Protein AF-A0A1I7SNT5-F1 (afdb_monomer_lite)

Structure (mmCIF, N/CA/C/O backbone):
data_AF-A0A1I7SNT5-F1
#
_entry.id   AF-A0A1I7SNT5-F1
#
loop_
_atom_site.group_PDB
_atom_site.id
_atom_site.type_symbol
_atom_site.label_atom_id
_atom_site.label_alt_id
_atom_site.label_comp_id
_atom_site.label_asym_id
_atom_site.label_entity_id
_atom_site.label_seq_id
_atom_site.pdbx_PDB_ins_code
_atom_site.Cartn_x
_atom_site.Cartn_y
_atom_site.Cartn_z
_atom_site.occupancy
_atom_site.B_iso_or_equiv
_atom_site.auth_seq_id
_atom_site.auth_comp_id
_atom_site.auth_asym_id
_atom_site.auth_atom_id
_atom_site.pdbx_PDB_model_num
ATOM 1 N N . LEU A 1 1 ? -2.770 1.202 -15.445 1.00 87.50 1 LEU A N 1
ATOM 2 C CA . LEU A 1 1 ? -2.766 1.910 -14.141 1.00 87.50 1 LEU A CA 1
ATOM 3 C C . LEU A 1 1 ? -3.578 3.209 -14.162 1.00 87.50 1 LEU A C 1
ATOM 5 O O . LEU A 1 1 ? -4.545 3.270 -13.427 1.00 87.50 1 LEU A O 1
ATOM 9 N N . LYS A 1 2 ? -3.273 4.213 -15.007 1.00 88.62 2 LYS A N 1
ATOM 10 C CA . LYS A 1 2 ? -3.971 5.528 -14.990 1.00 88.62 2 LYS A CA 1
ATOM 11 C C . LYS A 1 2 ? -5.502 5.491 -15.155 1.00 88.62 2 LYS A C 1
ATOM 13 O O . LYS A 1 2 ? -6.175 6.379 -14.657 1.00 88.62 2 LYS A O 1
ATOM 18 N N . LEU A 1 3 ? -6.029 4.496 -15.871 1.00 91.88 3 LEU A N 1
ATOM 19 C CA . LEU A 1 3 ? -7.468 4.337 -16.134 1.00 91.88 3 LEU A CA 1
ATOM 20 C C . LEU A 1 3 ? -8.206 3.537 -15.047 1.00 91.88 3 LEU A C 1
ATOM 22 O O . LEU A 1 3 ? -9.389 3.258 -15.192 1.00 91.88 3 LEU A O 1
ATOM 26 N N . ILE A 1 4 ? -7.500 3.088 -14.008 1.00 92.94 4 ILE A N 1
ATOM 27 C CA . ILE A 1 4 ? -8.078 2.246 -12.962 1.00 92.94 4 ILE A CA 1
ATOM 28 C C . ILE A 1 4 ? -8.658 3.151 -11.885 1.00 92.94 4 ILE A C 1
ATOM 30 O O . ILE A 1 4 ? -7.931 3.931 -11.271 1.00 92.94 4 ILE A O 1
ATOM 34 N N . GLU A 1 5 ? -9.957 3.011 -11.645 1.00 93.38 5 GLU A N 1
ATOM 35 C CA . GLU A 1 5 ? -10.679 3.773 -10.634 1.00 93.38 5 GLU A CA 1
ATOM 36 C C . GLU A 1 5 ? -11.431 2.817 -9.707 1.00 93.38 5 GLU A C 1
ATOM 38 O O . GLU A 1 5 ? -12.165 1.933 -10.148 1.00 93.38 5 GLU A O 1
ATOM 43 N N . ASN A 1 6 ? -11.199 2.970 -8.406 1.00 97.25 6 ASN A N 1
ATOM 44 C CA . ASN A 1 6 ? -11.865 2.213 -7.357 1.00 97.25 6 ASN A CA 1
ATOM 45 C C . ASN A 1 6 ? -11.777 2.993 -6.041 1.00 97.25 6 ASN A C 1
ATOM 47 O O . ASN A 1 6 ? -10.762 3.626 -5.756 1.00 97.25 6 ASN A O 1
ATOM 51 N N . GLU A 1 7 ? -12.823 2.922 -5.221 1.00 97.38 7 GLU A N 1
ATOM 52 C CA . GLU A 1 7 ? -12.891 3.654 -3.954 1.00 97.38 7 GLU A CA 1
ATOM 53 C C . GLU A 1 7 ? -11.830 3.226 -2.935 1.00 97.38 7 GLU A C 1
ATOM 55 O O . GLU A 1 7 ? -11.474 4.024 -2.078 1.00 97.38 7 GLU A O 1
ATOM 60 N N . ASN A 1 8 ? -11.294 2.010 -3.011 1.00 98.44 8 ASN A N 1
ATOM 61 C CA . ASN A 1 8 ? -10.282 1.499 -2.086 1.00 98.44 8 ASN A CA 1
ATOM 62 C C . ASN A 1 8 ? -8.886 1.399 -2.715 1.00 98.44 8 ASN A C 1
ATOM 64 O O . ASN A 1 8 ? -7.977 0.835 -2.106 1.00 98.44 8 ASN A O 1
ATOM 68 N N . LEU A 1 9 ? -8.683 1.979 -3.902 1.00 98.19 9 LEU A N 1
ATOM 69 C CA . LEU A 1 9 ? -7.366 2.128 -4.516 1.00 98.19 9 LEU A CA 1
ATOM 70 C C . LEU A 1 9 ? -6.931 3.587 -4.542 1.00 98.19 9 LEU A C 1
ATOM 72 O O . LEU A 1 9 ? -7.732 4.500 -4.741 1.00 98.19 9 LEU A O 1
ATOM 76 N N . ASN A 1 10 ? -5.633 3.805 -4.363 1.00 96.75 10 ASN A N 1
ATOM 77 C CA . ASN A 1 10 ? -5.046 5.117 -4.533 1.00 96.75 10 ASN A CA 1
ATOM 78 C C . ASN A 1 10 ? -4.896 5.435 -6.026 1.00 96.75 10 ASN A C 1
ATOM 80 O O . ASN A 1 10 ? -4.467 4.588 -6.815 1.00 96.75 10 ASN A O 1
ATOM 84 N N . LYS A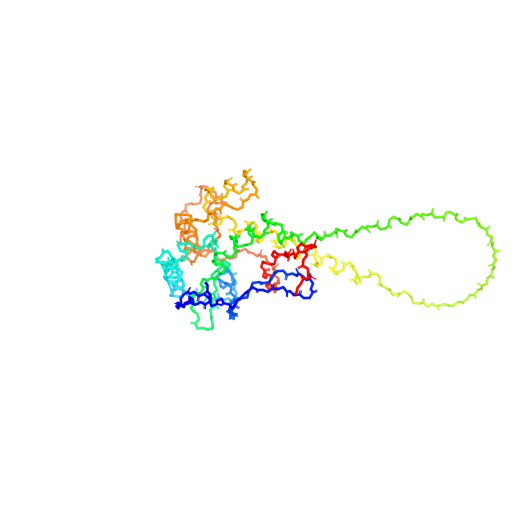 1 11 ? -5.230 6.665 -6.426 1.00 94.56 11 LYS A N 1
ATOM 85 C CA . LYS A 1 11 ? -5.170 7.070 -7.833 1.00 94.56 11 LYS A CA 1
ATOM 86 C C . LYS A 1 11 ? -3.717 7.273 -8.257 1.00 94.56 11 LYS A C 1
ATOM 88 O O . LYS A 1 11 ? -2.980 8.059 -7.662 1.00 94.56 11 LYS A O 1
ATOM 93 N N . PHE A 1 12 ? -3.328 6.567 -9.312 1.00 94.00 12 PHE A N 1
ATOM 94 C CA . PHE A 1 12 ? -2.004 6.652 -9.917 1.00 94.00 12 PHE A CA 1
ATOM 95 C C . PHE A 1 12 ? -1.945 7.784 -10.949 1.00 94.00 12 PHE A C 1
ATOM 97 O O . PHE A 1 12 ? -2.730 7.798 -11.901 1.00 94.00 12 PHE A O 1
ATOM 104 N N . TYR A 1 13 ? -0.984 8.699 -10.804 1.00 91.62 13 TYR A N 1
ATOM 105 C CA . TYR A 1 13 ? -0.782 9.802 -11.749 1.00 91.62 13 TYR A CA 1
ATOM 106 C C . TYR A 1 13 ? 0.218 9.465 -12.850 1.00 91.62 13 TYR A C 1
ATOM 108 O O . TYR A 1 13 ? -0.007 9.806 -14.016 1.00 91.62 13 TYR A O 1
ATOM 116 N N . GLY A 1 14 ? 1.324 8.801 -12.514 1.00 89.50 14 GLY A N 1
ATOM 117 C CA . GLY A 1 14 ? 2.375 8.526 -13.484 1.00 89.50 14 GLY A CA 1
ATOM 118 C C . GLY A 1 14 ? 3.724 8.192 -12.870 1.00 89.50 14 GLY A C 1
ATOM 119 O O . GLY A 1 14 ? 3.880 8.101 -11.658 1.00 89.50 14 GLY A O 1
ATOM 120 N N . ILE A 1 15 ? 4.694 8.020 -13.756 1.00 88.56 15 ILE A N 1
ATOM 121 C CA . ILE A 1 15 ? 6.108 7.844 -13.442 1.00 88.56 15 ILE A CA 1
ATOM 122 C C . ILE A 1 15 ? 6.862 8.948 -14.181 1.00 88.56 15 ILE A C 1
ATOM 124 O O . ILE A 1 15 ? 6.519 9.254 -15.326 1.00 88.56 15 ILE A O 1
ATOM 128 N N . CYS A 1 16 ? 7.861 9.545 -13.545 1.00 87.25 16 CYS A N 1
ATOM 129 C CA . CYS A 1 16 ? 8.727 10.548 -14.154 1.00 87.25 16 CYS A CA 1
ATOM 130 C C . CYS A 1 16 ? 10.164 10.436 -13.631 1.00 87.25 16 CYS A C 1
ATOM 132 O O . CYS A 1 16 ? 10.442 9.682 -12.700 1.00 87.25 16 CYS A O 1
ATOM 134 N N . PHE A 1 17 ? 11.065 11.202 -14.244 1.00 85.44 17 PHE A N 1
ATOM 135 C CA . PHE A 1 17 ? 12.408 11.439 -13.730 1.00 85.44 17 PHE A CA 1
ATOM 136 C C . PHE A 1 17 ? 12.537 12.900 -13.308 1.00 85.44 17 PHE A C 1
ATOM 138 O O . PHE A 1 17 ? 12.018 13.785 -13.994 1.00 85.44 17 PHE A O 1
ATOM 145 N N . ASN A 1 18 ? 13.196 13.166 -12.181 1.00 82.94 18 ASN A N 1
ATOM 146 C CA . ASN A 1 18 ? 13.496 14.539 -11.772 1.00 82.94 18 ASN A CA 1
ATOM 147 C C . ASN A 1 18 ? 14.811 15.047 -12.401 1.00 82.94 18 ASN A C 1
ATOM 149 O O . ASN A 1 18 ? 15.490 14.328 -13.131 1.00 82.94 18 ASN A O 1
ATOM 153 N N . GLN A 1 19 ? 15.196 16.291 -12.094 1.00 81.19 19 GLN A N 1
ATOM 154 C CA . GLN A 1 19 ? 16.428 16.914 -12.610 1.00 81.19 19 GLN A CA 1
ATOM 155 C C . GLN A 1 19 ? 17.717 16.180 -12.200 1.00 81.19 19 GLN A C 1
ATOM 157 O O . GLN A 1 19 ? 18.756 16.361 -12.826 1.00 81.19 19 GLN A O 1
ATOM 162 N N . GLN A 1 20 ? 17.660 15.354 -11.155 1.00 82.19 20 GLN A N 1
ATOM 163 C CA . GLN A 1 20 ? 18.768 14.532 -10.664 1.00 82.19 20 GLN A CA 1
ATOM 164 C C . GLN A 1 20 ? 18.723 13.104 -11.238 1.00 82.19 20 GLN A C 1
ATOM 166 O O . GLN A 1 20 ? 19.414 12.213 -10.737 1.00 82.19 20 GLN A O 1
ATOM 171 N N . ASN A 1 21 ? 17.911 12.884 -12.281 1.00 80.25 21 ASN A N 1
ATOM 172 C CA . ASN A 1 21 ? 17.620 11.586 -12.883 1.00 80.25 21 ASN A CA 1
ATOM 173 C C . ASN A 1 21 ? 17.060 10.558 -11.892 1.00 80.25 21 ASN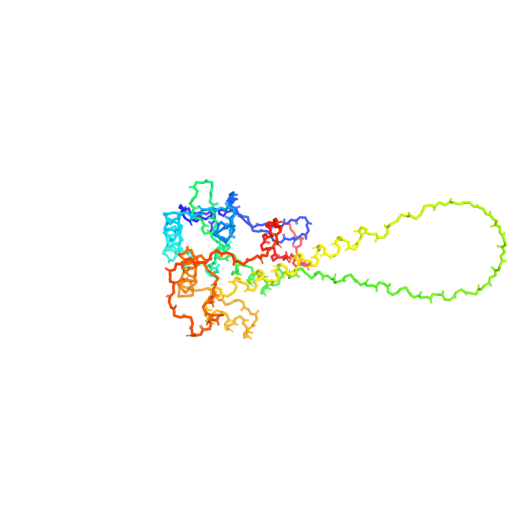 A C 1
ATOM 175 O O . ASN A 1 21 ? 17.188 9.358 -12.120 1.00 80.25 21 ASN A O 1
ATOM 179 N N . GLU A 1 22 ? 16.430 10.986 -10.799 1.00 82.06 22 GLU A N 1
ATOM 180 C CA . GLU A 1 22 ? 15.783 10.065 -9.869 1.00 82.06 22 GLU A CA 1
ATOM 181 C C . GLU A 1 22 ? 14.450 9.588 -10.439 1.00 82.06 22 GLU A C 1
ATOM 183 O O . GLU A 1 22 ? 13.660 10.387 -10.940 1.00 82.06 22 GLU A O 1
ATOM 188 N N . PHE A 1 23 ? 14.195 8.287 -10.345 1.00 83.12 23 PHE A N 1
ATOM 189 C CA . PHE A 1 23 ? 12.943 7.660 -10.747 1.00 83.12 23 PHE A CA 1
ATOM 190 C C . PHE A 1 23 ? 11.858 7.918 -9.703 1.00 83.12 23 PHE A C 1
ATOM 192 O O . PHE A 1 23 ? 11.978 7.503 -8.550 1.00 83.12 23 PHE A O 1
ATOM 199 N N . VAL A 1 24 ? 10.781 8.583 -10.112 1.00 85.69 24 VAL A N 1
ATOM 200 C CA . VAL A 1 24 ? 9.698 9.012 -9.226 1.00 85.69 24 VAL A CA 1
ATOM 201 C C . VAL A 1 24 ? 8.383 8.386 -9.671 1.00 85.69 24 VAL A C 1
ATOM 203 O O . VAL A 1 24 ? 7.994 8.472 -10.835 1.00 85.69 24 VAL A O 1
ATOM 206 N N . VAL A 1 25 ? 7.669 7.786 -8.719 1.00 8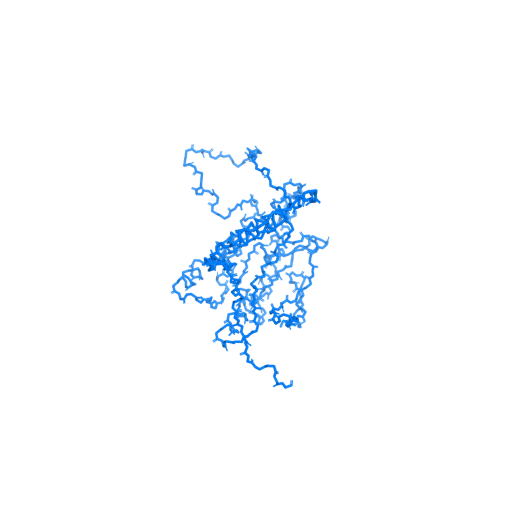6.88 25 VAL A N 1
ATOM 207 C CA . VAL A 1 25 ? 6.332 7.213 -8.915 1.00 86.88 25 VAL A CA 1
ATOM 208 C C . VAL A 1 25 ? 5.313 8.094 -8.196 1.00 86.88 25 VAL A C 1
ATOM 210 O O . VAL A 1 25 ? 5.426 8.328 -6.995 1.00 86.88 25 VAL A O 1
ATOM 213 N N . LEU A 1 26 ? 4.321 8.595 -8.930 1.00 89.44 26 LEU A N 1
ATOM 214 C CA . LEU A 1 26 ? 3.372 9.597 -8.454 1.00 89.44 26 LEU A CA 1
ATOM 215 C C . LEU A 1 26 ? 1.991 8.988 -8.199 1.00 89.44 26 LEU A C 1
ATOM 217 O O . LEU A 1 26 ? 1.347 8.441 -9.101 1.00 89.44 26 LEU A O 1
ATOM 221 N N . TRP A 1 27 ? 1.508 9.187 -6.977 1.00 94.31 27 TRP A N 1
ATOM 222 C CA . TRP A 1 27 ? 0.189 8.787 -6.495 1.00 94.31 27 TRP A CA 1
ATOM 223 C C . TRP A 1 27 ? -0.515 9.978 -5.836 1.00 94.31 27 TRP A C 1
ATOM 225 O O . TRP A 1 27 ? 0.135 10.967 -5.492 1.00 94.31 27 TRP A O 1
ATOM 235 N N . VAL A 1 28 ? -1.835 9.906 -5.645 1.00 92.56 28 VAL A N 1
ATOM 236 C CA . VAL A 1 28 ? -2.552 10.906 -4.836 1.00 92.56 28 VAL A CA 1
ATOM 237 C C . VAL A 1 28 ? -2.054 10.869 -3.387 1.00 92.56 28 VAL A C 1
ATOM 239 O O . VAL A 1 28 ? -1.850 9.802 -2.804 1.00 92.56 28 VAL A O 1
ATOM 242 N N . LEU A 1 29 ? -1.868 12.058 -2.807 1.00 91.38 29 LEU A N 1
ATOM 243 C CA . LEU A 1 29 ? -1.508 12.227 -1.404 1.00 91.38 29 LEU A CA 1
ATOM 244 C C . LEU A 1 29 ? -2.702 11.910 -0.496 1.00 91.38 29 LEU A C 1
ATOM 246 O O . LEU A 1 29 ? -3.759 12.533 -0.592 1.00 91.38 29 LEU A O 1
ATOM 250 N N . CYS A 1 30 ? -2.488 11.003 0.449 1.00 91.88 30 CYS A N 1
ATOM 251 C CA . CYS A 1 30 ? -3.414 10.714 1.536 1.00 91.88 30 CYS A CA 1
ATOM 252 C C . CYS A 1 30 ? -2.930 11.408 2.817 1.00 91.88 30 CYS A C 1
ATOM 254 O O . CYS A 1 30 ? -1.881 11.070 3.360 1.00 91.88 30 CYS A O 1
ATOM 256 N N . GLN A 1 31 ? -3.692 12.398 3.288 1.00 90.19 31 GLN A N 1
ATOM 257 C CA . GLN A 1 31 ? -3.258 13.355 4.319 1.00 90.19 31 GLN A CA 1
ATOM 258 C C . GLN A 1 31 ? -2.949 12.735 5.688 1.00 90.19 31 GLN A C 1
ATOM 260 O O . GLN A 1 31 ? -2.237 13.348 6.476 1.00 90.19 31 GLN A O 1
ATOM 265 N N . ARG A 1 32 ? -3.491 11.550 5.995 1.00 93.75 32 ARG A N 1
ATOM 266 C CA . ARG A 1 32 ? -3.289 10.890 7.295 1.00 93.75 32 ARG A CA 1
ATOM 267 C C . ARG A 1 32 ? -2.116 9.909 7.295 1.00 93.75 32 ARG A C 1
ATOM 269 O O . ARG A 1 32 ? -1.868 9.284 8.319 1.00 93.75 32 ARG A O 1
ATOM 276 N N . GLY A 1 33 ? -1.408 9.775 6.172 1.00 94.12 33 GLY A N 1
ATOM 277 C CA . GLY A 1 33 ? -0.304 8.831 6.033 1.00 94.12 33 GLY A CA 1
ATOM 278 C C . GLY A 1 33 ? -0.778 7.392 5.837 1.00 94.12 33 GLY A C 1
ATOM 279 O O . GLY A 1 33 ? -1.860 7.140 5.299 1.00 94.12 33 GLY A O 1
ATOM 280 N N . SER A 1 34 ? 0.067 6.443 6.227 1.00 96.56 34 SER A N 1
ATOM 281 C CA . SER A 1 34 ? -0.204 5.011 6.113 1.00 96.56 34 SER A CA 1
ATOM 282 C C . SER A 1 34 ? -0.993 4.463 7.305 1.00 96.56 34 SER A C 1
ATOM 284 O O . SER A 1 34 ? -1.083 5.084 8.363 1.00 96.56 34 SER A O 1
ATOM 286 N N . LEU A 1 35 ? -1.541 3.253 7.172 1.00 95.75 35 LEU A N 1
ATOM 287 C CA . LEU A 1 35 ? -2.148 2.549 8.297 1.00 95.75 35 LEU A CA 1
ATOM 288 C C . LEU A 1 35 ? -1.130 2.260 9.405 1.00 95.75 35 LEU A C 1
ATOM 290 O O . LEU A 1 35 ? -1.536 2.198 10.559 1.00 95.75 35 LEU A O 1
ATOM 294 N N . GLU A 1 36 ? 0.163 2.105 9.096 1.00 93.25 36 GLU A N 1
ATOM 295 C CA . GLU A 1 36 ? 1.190 1.997 10.142 1.00 93.25 36 GLU A CA 1
ATOM 296 C C . GLU A 1 36 ? 1.242 3.281 10.979 1.00 93.25 36 GLU A C 1
ATOM 298 O O . GLU A 1 36 ? 1.133 3.210 12.203 1.00 93.25 36 GLU A O 1
ATOM 303 N N . ASP A 1 37 ? 1.309 4.438 10.314 1.00 92.19 37 ASP A N 1
ATOM 304 C CA . ASP A 1 37 ? 1.354 5.748 10.973 1.00 92.19 37 ASP A CA 1
ATOM 305 C C . ASP A 1 37 ? 0.097 5.991 11.818 1.00 92.19 37 ASP A C 1
ATOM 307 O O . ASP A 1 37 ? 0.172 6.520 12.921 1.00 92.19 37 ASP A O 1
ATOM 311 N N . VAL A 1 38 ? -1.073 5.575 11.329 1.00 94.00 38 VAL A N 1
ATOM 312 C CA . VAL A 1 38 ? -2.352 5.775 12.023 1.00 94.00 38 VAL A CA 1
ATOM 313 C C . VAL A 1 38 ? -2.546 4.805 13.193 1.00 94.00 38 VAL A C 1
ATOM 315 O O . VAL A 1 38 ? -3.064 5.199 14.238 1.00 94.00 38 VAL A O 1
ATOM 318 N N . LEU A 1 39 ? -2.185 3.527 13.038 1.00 92.31 39 LEU A N 1
ATOM 319 C CA . LEU A 1 39 ? -2.461 2.495 14.046 1.00 92.31 39 LEU A CA 1
ATOM 320 C C . LEU A 1 39 ? -1.497 2.533 15.229 1.00 92.31 39 LEU A C 1
ATOM 322 O O . LEU A 1 39 ? -1.919 2.214 16.343 1.00 92.31 39 LEU A O 1
ATOM 326 N N . PHE A 1 40 ? -0.236 2.892 14.978 1.00 90.00 40 PHE A N 1
ATOM 327 C CA . PHE A 1 40 ? 0.838 2.891 15.975 1.00 90.00 40 PHE A CA 1
ATOM 328 C C . PHE A 1 40 ? 1.189 4.293 16.489 1.00 90.00 40 PHE A C 1
ATOM 330 O O . PHE A 1 40 ? 2.185 4.461 17.188 1.00 90.00 40 PHE A O 1
ATOM 337 N N . ASN A 1 41 ? 0.361 5.296 16.193 1.00 89.38 41 ASN A N 1
ATOM 338 C CA . ASN A 1 41 ? 0.462 6.608 16.821 1.00 89.38 41 ASN A CA 1
ATOM 339 C C . ASN A 1 41 ? -0.193 6.587 18.215 1.00 89.38 41 ASN A C 1
ATOM 341 O O . ASN A 1 41 ? -1.406 6.410 18.343 1.00 89.38 41 ASN A O 1
ATOM 345 N N . GLU A 1 42 ? 0.618 6.792 19.257 1.00 88.00 42 GLU A N 1
ATOM 346 C CA . GLU A 1 42 ? 0.191 6.776 20.664 1.00 88.00 42 GLU A CA 1
ATOM 347 C C . GLU A 1 42 ? -0.776 7.916 21.029 1.00 88.00 42 GLU A C 1
ATOM 349 O O . GLU A 1 42 ? -1.608 7.767 21.928 1.00 88.00 42 GLU A O 1
ATOM 354 N N . GLU A 1 43 ? -0.711 9.039 20.313 1.00 91.75 43 GLU A N 1
ATOM 355 C CA . GLU A 1 43 ? -1.586 10.197 20.513 1.00 91.75 43 GLU A CA 1
ATOM 356 C C . GLU A 1 43 ? -2.968 9.983 19.867 1.00 91.75 43 GLU A C 1
ATOM 358 O O . GLU A 1 43 ? -3.973 10.545 20.314 1.00 91.75 43 GLU A O 1
ATOM 363 N N . LEU A 1 44 ? -3.054 9.124 18.842 1.00 89.06 44 LEU A N 1
ATOM 364 C CA . LEU A 1 44 ? -4.285 8.838 18.105 1.00 89.06 44 LEU A CA 1
ATOM 365 C C . LEU A 1 44 ? -5.023 7.610 18.658 1.00 89.06 44 LEU A C 1
ATOM 367 O O . LEU A 1 44 ? -4.704 6.448 18.400 1.00 89.06 44 LEU A O 1
ATOM 371 N N . LYS A 1 45 ? -6.136 7.857 19.353 1.00 89.00 45 LYS A N 1
ATOM 372 C CA . LYS A 1 45 ? -7.013 6.790 19.862 1.00 89.00 45 LYS A CA 1
ATOM 373 C C . LYS A 1 45 ? -7.953 6.249 18.778 1.00 89.00 45 LYS A C 1
ATOM 375 O O . LYS A 1 45 ? -9.109 6.651 18.681 1.00 89.00 45 LYS A O 1
ATOM 380 N N . ILE A 1 46 ? -7.478 5.282 17.991 1.00 92.06 46 ILE A N 1
ATOM 381 C CA . ILE A 1 46 ? -8.311 4.572 17.001 1.00 92.06 46 ILE A CA 1
ATOM 382 C C . ILE A 1 46 ? -9.289 3.608 17.688 1.00 92.06 46 ILE A C 1
ATOM 384 O O . ILE A 1 46 ? -8.854 2.685 18.384 1.00 92.06 46 ILE A O 1
ATOM 388 N N . SER A 1 47 ? -10.593 3.807 17.453 1.00 93.94 47 SER A N 1
ATOM 389 C CA . SER A 1 47 ? -11.679 2.965 17.975 1.00 93.94 47 SER A CA 1
ATOM 390 C C . SER A 1 47 ? -11.818 1.641 17.214 1.00 93.94 47 SER A C 1
ATOM 392 O O . SER A 1 47 ? -11.370 1.507 16.073 1.00 93.94 47 SER A O 1
ATOM 394 N N . ARG A 1 48 ? -12.505 0.660 17.817 1.00 93.88 48 ARG A N 1
ATOM 395 C CA . ARG A 1 48 ? -12.745 -0.644 17.178 1.00 93.88 48 ARG A CA 1
ATOM 396 C C . ARG A 1 48 ? -13.519 -0.528 15.862 1.00 93.88 48 ARG A C 1
ATOM 398 O O . ARG A 1 48 ? -13.242 -1.276 14.930 1.00 93.88 48 ARG A O 1
ATOM 405 N N . ASN A 1 49 ? -14.442 0.428 15.764 1.00 95.75 49 ASN A N 1
ATOM 406 C CA . ASN A 1 49 ? -15.222 0.649 14.547 1.00 95.75 49 ASN A CA 1
ATOM 407 C C . ASN A 1 49 ? -14.333 1.100 13.382 1.00 95.75 49 ASN A C 1
ATOM 409 O O . ASN A 1 49 ? -14.478 0.568 12.285 1.00 95.75 49 ASN A O 1
ATOM 413 N N . PHE A 1 50 ? -13.369 1.993 13.641 1.00 95.81 50 PHE A N 1
ATOM 414 C CA . PHE A 1 50 ? -12.378 2.394 12.638 1.00 95.81 50 PHE A CA 1
ATOM 415 C C . PHE A 1 50 ? -11.471 1.229 12.230 1.00 95.81 50 PHE A C 1
ATOM 417 O O . PHE A 1 50 ? -11.210 1.040 11.051 1.00 95.81 50 PHE A O 1
ATOM 424 N N . GLN A 1 51 ? -11.038 0.382 13.170 1.00 96.00 51 GLN A N 1
ATOM 425 C CA . GLN A 1 51 ? -10.255 -0.810 12.806 1.00 96.00 51 GLN A CA 1
ATOM 426 C C . GLN A 1 51 ? -11.026 -1.731 11.855 1.00 96.00 51 GLN A C 1
ATOM 428 O O . GLN A 1 51 ? -10.474 -2.223 10.874 1.00 96.00 51 GLN A O 1
ATOM 433 N N . VAL A 1 52 ? -12.312 -1.959 12.136 1.00 97.31 52 VAL A N 1
ATOM 434 C CA . VAL A 1 52 ? -13.168 -2.795 11.288 1.00 97.31 52 VAL A CA 1
ATOM 435 C C . VAL A 1 52 ? -13.406 -2.139 9.926 1.00 97.31 52 VAL A C 1
ATOM 437 O O . VAL A 1 52 ? -13.414 -2.852 8.924 1.00 97.31 52 VAL A O 1
ATOM 440 N N . SER A 1 53 ? -13.582 -0.815 9.852 1.00 98.25 53 SER A N 1
ATOM 441 C CA . SER A 1 53 ? -13.710 -0.124 8.562 1.00 98.25 53 SER A CA 1
ATOM 442 C C . SER A 1 53 ? -12.417 -0.205 7.751 1.00 98.25 53 SER A C 1
ATOM 444 O O . SER A 1 53 ? -12.472 -0.590 6.588 1.00 98.25 53 SER A O 1
ATOM 446 N N . PHE A 1 54 ? -11.254 0.019 8.372 1.00 98.56 54 PHE A N 1
ATOM 447 C CA . PHE A 1 54 ? -9.957 -0.114 7.703 1.00 98.56 54 PHE A CA 1
ATOM 448 C C . PHE A 1 54 ? -9.731 -1.527 7.163 1.00 98.56 54 PHE A C 1
ATOM 450 O O . PHE A 1 54 ? -9.358 -1.692 6.006 1.00 98.56 54 PHE A O 1
ATOM 457 N N . ALA A 1 55 ? -10.013 -2.556 7.968 1.00 98.56 55 ALA A N 1
ATOM 458 C CA . ALA A 1 55 ? -9.914 -3.947 7.536 1.00 98.56 55 ALA A CA 1
ATOM 459 C C . ALA A 1 55 ? -10.809 -4.236 6.318 1.00 98.56 55 ALA A C 1
ATOM 461 O O . ALA A 1 55 ? -10.368 -4.867 5.358 1.00 98.56 55 ALA A O 1
ATOM 462 N N . LYS A 1 56 ? -12.055 -3.742 6.331 1.00 98.69 56 LYS A N 1
ATOM 463 C CA . LYS A 1 56 ? -12.988 -3.890 5.203 1.00 98.69 56 LYS A CA 1
ATOM 464 C C . LYS A 1 56 ? -12.465 -3.212 3.940 1.00 98.69 56 LYS A C 1
ATOM 466 O O . LYS A 1 56 ? -12.546 -3.809 2.871 1.00 98.69 56 LYS A O 1
ATOM 471 N N . ASP A 1 57 ? -11.935 -2.003 4.060 1.00 98.81 57 ASP A N 1
ATOM 472 C CA . ASP A 1 57 ? -11.405 -1.252 2.924 1.00 98.81 57 ASP A CA 1
ATOM 473 C C . ASP A 1 57 ? -10.189 -1.942 2.294 1.00 98.81 57 ASP A C 1
ATOM 475 O O . ASP A 1 57 ? -10.126 -2.067 1.071 1.00 98.81 57 ASP A O 1
ATOM 479 N N . VAL A 1 58 ? -9.268 -2.475 3.109 1.00 98.81 58 VAL A N 1
ATOM 480 C CA . VAL A 1 58 ? -8.121 -3.259 2.615 1.00 98.81 58 VAL A CA 1
ATOM 481 C C . VAL A 1 58 ? -8.597 -4.493 1.842 1.00 98.81 58 VAL A C 1
ATOM 483 O O . VAL A 1 58 ? -8.133 -4.737 0.728 1.00 98.81 58 VAL A O 1
ATOM 486 N N . VAL A 1 59 ? -9.558 -5.248 2.391 1.00 98.81 59 VAL A N 1
ATOM 487 C CA . VAL A 1 59 ? -10.117 -6.442 1.730 1.00 98.81 59 VAL A CA 1
ATOM 488 C C . VAL A 1 59 ? -10.788 -6.080 0.405 1.00 98.81 59 VAL A C 1
ATOM 490 O O . VAL A 1 59 ? -10.545 -6.743 -0.601 1.00 98.81 59 VAL A O 1
ATOM 493 N N . LYS A 1 60 ? -11.603 -5.019 0.376 1.00 98.81 60 LYS A N 1
ATOM 494 C CA . LYS A 1 60 ? -12.274 -4.552 -0.847 1.00 98.81 60 LYS A CA 1
ATOM 495 C C . LYS A 1 60 ? -11.277 -4.119 -1.921 1.00 98.81 60 LYS A C 1
ATOM 497 O O . LYS A 1 60 ? -11.434 -4.505 -3.079 1.00 98.81 60 LYS A O 1
ATOM 502 N N . GLY A 1 61 ? -10.252 -3.353 -1.541 1.00 98.75 61 GLY A N 1
ATOM 503 C CA . GLY A 1 61 ? -9.205 -2.908 -2.459 1.00 98.75 61 GLY A CA 1
ATOM 504 C C . GLY A 1 61 ? -8.444 -4.085 -3.064 1.00 98.75 61 GLY A C 1
ATOM 505 O O . GLY A 1 61 ? -8.254 -4.140 -4.280 1.00 98.75 61 GLY A O 1
ATOM 506 N N . LEU A 1 62 ? -8.070 -5.070 -2.241 1.00 98.75 62 LEU A N 1
ATOM 507 C CA . LEU A 1 62 ? -7.342 -6.240 -2.725 1.00 98.75 62 LEU A CA 1
ATOM 508 C C . LEU A 1 62 ? -8.215 -7.134 -3.611 1.00 98.75 62 LEU A C 1
ATOM 510 O O . LEU A 1 62 ? -7.773 -7.567 -4.674 1.00 98.75 62 LEU A O 1
ATOM 514 N N . TYR A 1 63 ? -9.471 -7.353 -3.219 1.00 98.69 63 TYR A N 1
ATOM 515 C CA . TYR A 1 63 ? -10.436 -8.098 -4.025 1.00 98.69 63 TYR A CA 1
ATOM 516 C C . TYR A 1 63 ? -10.612 -7.477 -5.417 1.00 98.69 63 TYR A C 1
ATOM 518 O O . TYR A 1 63 ? -10.606 -8.183 -6.430 1.00 98.69 63 TYR A O 1
ATOM 526 N N . PHE A 1 64 ? -10.712 -6.147 -5.491 1.00 98.69 64 PHE A N 1
ATOM 527 C CA . PHE A 1 64 ? -10.763 -5.447 -6.769 1.00 98.69 64 PHE A CA 1
ATOM 528 C C . PHE A 1 64 ? -9.486 -5.678 -7.595 1.00 98.69 64 PHE A C 1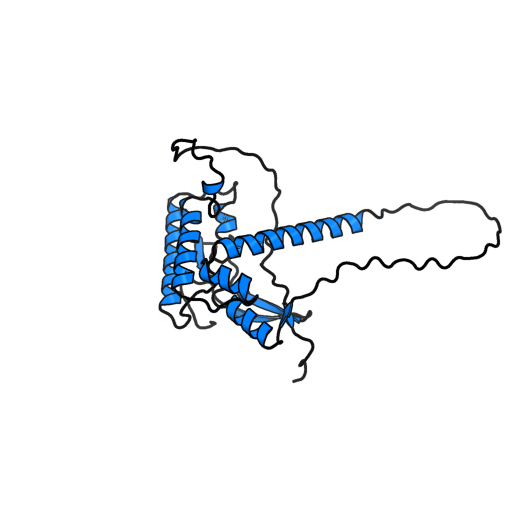
ATOM 530 O O . PHE A 1 64 ? -9.575 -6.005 -8.777 1.00 98.69 64 PHE A O 1
ATOM 537 N N . ILE A 1 65 ? -8.295 -5.581 -6.992 1.00 98.25 65 ILE A N 1
ATOM 538 C CA . ILE A 1 65 ? -7.028 -5.863 -7.688 1.00 98.25 65 ILE A CA 1
ATOM 539 C C . ILE A 1 65 ? -7.031 -7.279 -8.281 1.00 98.25 65 ILE A C 1
ATOM 541 O O . ILE A 1 65 ? -6.752 -7.433 -9.474 1.00 98.25 65 ILE A O 1
ATOM 545 N N . HIS A 1 66 ? -7.396 -8.288 -7.485 1.00 98.31 66 HIS A N 1
ATOM 546 C CA . HIS A 1 66 ? -7.394 -9.704 -7.881 1.00 98.31 66 HIS A CA 1
ATOM 547 C C . HIS A 1 66 ? -8.364 -10.021 -9.018 1.00 98.31 66 HIS A C 1
ATOM 549 O O . HIS A 1 66 ? -8.063 -10.847 -9.880 1.00 98.31 66 HIS A O 1
ATOM 555 N N . THR A 1 67 ? -9.510 -9.345 -9.045 1.00 97.88 67 THR A N 1
ATOM 556 C CA . THR A 1 67 ? -10.536 -9.524 -10.084 1.00 97.88 67 THR A CA 1
ATOM 557 C C . THR A 1 67 ? -10.301 -8.660 -11.325 1.00 97.88 67 THR A C 1
ATOM 559 O O . THR A 1 67 ? -10.855 -8.939 -12.388 1.00 97.88 67 THR A O 1
ATOM 562 N N . SER A 1 68 ? -9.447 -7.640 -11.230 1.00 96.38 68 SER A N 1
ATOM 563 C CA . SER A 1 68 ? -9.104 -6.753 -12.343 1.00 96.38 68 SER A CA 1
ATOM 564 C C . SER A 1 68 ? -8.015 -7.326 -13.269 1.00 96.38 68 SER A C 1
ATOM 566 O O . SER A 1 68 ? -7.522 -8.447 -13.118 1.00 96.38 68 SER A O 1
ATOM 568 N N . LEU A 1 69 ? -7.596 -6.519 -14.250 1.00 94.25 69 LEU A N 1
ATOM 569 C CA . LEU A 1 69 ? -6.437 -6.807 -15.100 1.00 94.25 69 LEU A CA 1
ATOM 570 C C . LEU A 1 69 ? -5.092 -6.690 -14.362 1.00 94.25 69 LEU A C 1
ATOM 572 O O . LEU A 1 69 ? -4.094 -7.152 -14.898 1.00 94.25 69 LEU A O 1
ATOM 576 N N . ILE A 1 70 ? -5.060 -6.104 -13.157 1.00 94.94 70 ILE A N 1
ATOM 577 C CA . ILE A 1 70 ? -3.843 -6.012 -12.333 1.00 94.94 70 ILE A CA 1
ATOM 578 C C . ILE A 1 70 ? -3.423 -7.401 -11.820 1.00 94.94 70 ILE A C 1
ATOM 580 O O . ILE A 1 70 ? -2.236 -7.682 -11.712 1.00 94.94 70 ILE A O 1
ATOM 584 N N . LYS A 1 71 ? -4.395 -8.282 -11.542 1.00 96.06 71 LYS A N 1
ATOM 585 C CA . LYS A 1 71 ? -4.234 -9.661 -11.043 1.00 96.06 71 LYS A CA 1
ATOM 586 C C . LYS A 1 71 ? -3.710 -9.804 -9.618 1.00 96.06 71 LYS A C 1
ATOM 588 O O . LYS A 1 71 ? -4.237 -10.659 -8.915 1.00 96.06 71 LYS A O 1
ATOM 593 N N . TYR A 1 72 ? -2.733 -9.016 -9.183 1.00 96.81 72 TYR A N 1
ATOM 594 C CA . TYR A 1 72 ? -2.176 -9.048 -7.825 1.00 96.81 72 TYR A CA 1
ATOM 595 C C . TYR A 1 72 ? -1.576 -7.690 -7.437 1.00 96.81 72 TYR A C 1
ATOM 597 O O . TYR A 1 72 ? -1.198 -6.889 -8.284 1.00 96.81 72 TYR A O 1
ATOM 605 N N . HIS A 1 73 ? -1.480 -7.408 -6.143 1.00 96.75 73 HIS A N 1
ATOM 606 C CA . HIS A 1 73 ? -0.832 -6.216 -5.614 1.00 96.75 73 HIS A CA 1
ATOM 607 C C . HIS A 1 73 ? 0.692 -6.370 -5.637 1.00 96.75 73 HIS A C 1
ATOM 609 O O . HIS A 1 73 ? 1.397 -5.432 -6.015 1.00 96.75 73 HIS A O 1
ATOM 615 N N . GLY A 1 74 ? 1.197 -7.532 -5.206 1.00 93.62 74 GLY A N 1
ATOM 616 C CA . GLY A 1 74 ? 2.609 -7.923 -5.279 1.00 93.62 74 GLY A CA 1
ATOM 617 C C . GLY A 1 74 ? 3.502 -7.386 -4.158 1.00 93.62 74 GLY A C 1
ATOM 618 O O . GLY A 1 74 ? 4.641 -7.820 -4.035 1.00 93.62 74 GLY A O 1
ATOM 619 N N . PHE A 1 75 ? 3.001 -6.463 -3.330 1.00 92.81 75 PHE A N 1
ATOM 620 C CA . PHE A 1 75 ? 3.733 -5.933 -2.173 1.00 92.81 75 PHE A CA 1
ATOM 621 C C . PHE A 1 75 ? 2.790 -5.278 -1.150 1.00 92.81 75 PHE A C 1
ATOM 623 O O . PHE A 1 75 ? 2.934 -4.107 -0.784 1.00 92.81 75 PHE A O 1
ATOM 630 N N . LEU A 1 76 ? 1.756 -6.008 -0.730 1.00 96.19 76 LEU A N 1
ATOM 631 C CA . LEU A 1 76 ? 0.799 -5.514 0.259 1.00 96.19 76 LEU A CA 1
ATOM 632 C C . LEU A 1 76 ? 1.448 -5.471 1.654 1.00 96.19 76 LEU A C 1
ATOM 634 O O . LEU A 1 76 ? 2.039 -6.447 2.109 1.00 96.19 76 LEU A O 1
ATOM 638 N N . CYS A 1 77 ? 1.345 -4.330 2.329 1.00 94.69 77 CYS A N 1
ATOM 639 C CA . CYS A 1 77 ? 1.798 -4.114 3.705 1.00 94.69 77 CYS A CA 1
ATOM 640 C C . CYS A 1 77 ? 1.095 -2.880 4.295 1.00 94.69 77 CYS A C 1
ATOM 642 O O . CYS A 1 77 ? 0.507 -2.093 3.546 1.00 94.69 77 CYS A O 1
ATOM 644 N N . LEU A 1 78 ? 1.174 -2.666 5.614 1.00 94.88 78 LEU A N 1
ATOM 645 C CA . LEU A 1 78 ? 0.560 -1.493 6.259 1.00 94.88 78 LEU A CA 1
ATOM 646 C C . LEU A 1 78 ? 1.018 -0.158 5.659 1.00 94.88 78 LEU A C 1
ATOM 648 O O . LEU A 1 78 ? 0.217 0.763 5.526 1.00 94.88 78 LEU A O 1
ATOM 652 N N . GLN A 1 79 ? 2.286 -0.062 5.260 1.00 93.56 79 GLN A N 1
ATOM 653 C CA . GLN A 1 79 ? 2.863 1.152 4.681 1.00 93.56 79 GLN A CA 1
ATOM 654 C C . GLN A 1 79 ? 2.317 1.457 3.279 1.00 93.56 79 GLN A C 1
ATOM 656 O O . GLN A 1 79 ? 2.351 2.604 2.845 1.00 93.56 79 GLN A O 1
ATOM 661 N N . ASN A 1 80 ? 1.794 0.441 2.587 1.00 95.69 80 ASN A N 1
ATOM 662 C CA . ASN A 1 80 ? 1.149 0.563 1.280 1.00 95.69 80 ASN A CA 1
ATOM 663 C C . ASN A 1 80 ? -0.387 0.643 1.381 1.00 95.69 80 ASN A C 1
ATOM 665 O O . ASN A 1 80 ? -1.084 0.609 0.368 1.00 95.69 80 ASN A O 1
ATOM 669 N N . CYS A 1 81 ? -0.922 0.795 2.593 1.00 97.81 81 CYS A N 1
ATOM 670 C CA . CYS A 1 81 ? -2.328 1.077 2.849 1.00 97.81 81 CYS A CA 1
ATOM 671 C C . CYS A 1 81 ? -2.437 2.509 3.377 1.00 97.81 81 CYS A C 1
ATOM 673 O O . CYS A 1 81 ? -2.099 2.760 4.529 1.00 97.81 81 CYS A O 1
ATOM 675 N N . LEU A 1 82 ? -2.869 3.459 2.554 1.00 98.06 82 LEU A N 1
ATOM 676 C CA . LEU A 1 82 ? -2.931 4.872 2.932 1.00 98.06 82 LEU A CA 1
ATOM 677 C C . LEU A 1 82 ? -4.313 5.267 3.444 1.00 98.06 82 LEU A C 1
ATOM 679 O O . LEU A 1 82 ? -5.308 4.708 2.998 1.00 98.06 82 LEU A O 1
ATOM 683 N N . VAL A 1 83 ? -4.387 6.249 4.341 1.00 97.56 83 VAL A N 1
ATOM 684 C CA . VAL A 1 83 ? -5.651 6.739 4.905 1.00 97.56 83 VAL A CA 1
ATOM 685 C C . VAL A 1 83 ? -5.935 8.158 4.412 1.00 97.56 83 VAL A C 1
ATOM 687 O O . VAL A 1 83 ? -5.149 9.087 4.620 1.00 97.56 83 VAL A O 1
ATOM 690 N N . ASP A 1 84 ? -7.068 8.339 3.734 1.00 95.88 84 ASP A N 1
ATOM 691 C CA . ASP A 1 84 ? -7.474 9.641 3.200 1.00 95.88 84 ASP A CA 1
ATOM 692 C C . ASP A 1 84 ? -8.082 10.574 4.273 1.00 95.88 84 ASP A C 1
ATOM 694 O O . ASP A 1 84 ? -8.229 10.226 5.449 1.00 95.88 84 ASP A O 1
ATOM 698 N N . SER A 1 85 ? -8.438 11.801 3.882 1.00 95.62 85 SER A N 1
ATOM 699 C CA . SER A 1 85 ? -9.045 12.790 4.789 1.00 95.62 85 SER A CA 1
ATOM 700 C C . SER A 1 85 ? -10.356 12.301 5.420 1.00 95.62 85 SER A C 1
ATOM 702 O O . SER A 1 85 ? -10.652 12.656 6.565 1.00 95.62 85 SER A O 1
ATOM 704 N N . ASN A 1 86 ? -11.086 11.438 4.707 1.00 95.94 86 ASN A N 1
ATOM 705 C CA . ASN A 1 86 ? -12.382 10.875 5.076 1.00 95.94 86 ASN A CA 1
ATOM 706 C C . ASN A 1 86 ? -12.263 9.558 5.861 1.00 95.94 86 ASN A C 1
ATOM 708 O O . ASN A 1 86 ? -13.282 8.922 6.113 1.00 95.94 86 ASN A O 1
ATOM 712 N N . TRP A 1 87 ? -11.050 9.169 6.272 1.00 96.44 87 TRP A N 1
ATOM 713 C CA . TRP A 1 87 ? -10.771 7.925 6.996 1.00 96.44 87 TRP A CA 1
ATOM 714 C C . TRP A 1 87 ? -11.065 6.641 6.206 1.00 96.44 87 TRP A C 1
ATOM 716 O O . TRP A 1 87 ? -11.286 5.591 6.809 1.00 96.44 87 TRP A O 1
ATOM 726 N N . ASN A 1 88 ? -11.015 6.698 4.876 1.00 97.31 88 ASN A N 1
ATOM 727 C CA . ASN A 1 88 ? -11.054 5.495 4.047 1.00 97.31 88 ASN A CA 1
ATOM 728 C C . ASN A 1 88 ? -9.636 5.025 3.729 1.00 97.31 88 ASN A C 1
ATOM 730 O O . ASN A 1 88 ? -8.732 5.845 3.524 1.00 97.31 88 ASN A O 1
ATOM 734 N N . VAL A 1 89 ? -9.453 3.708 3.626 1.00 98.62 89 VAL A N 1
ATOM 735 C CA . VAL A 1 89 ? -8.167 3.134 3.208 1.00 98.62 89 VAL A CA 1
ATOM 736 C C . VAL A 1 89 ? -8.082 3.028 1.686 1.00 98.62 89 VAL A C 1
ATOM 738 O O . VAL A 1 89 ? -9.018 2.577 1.021 1.00 98.62 89 VAL A O 1
ATOM 741 N N . LYS A 1 90 ? -6.925 3.423 1.146 1.00 98.38 90 LYS A N 1
ATOM 742 C CA . LYS A 1 90 ? -6.544 3.362 -0.266 1.00 98.38 90 LYS A CA 1
ATOM 743 C C . LYS A 1 90 ? -5.271 2.530 -0.416 1.00 98.38 90 LYS A C 1
ATOM 745 O O . LYS A 1 90 ? -4.221 2.909 0.106 1.00 98.38 90 LYS A O 1
ATOM 750 N N . LEU A 1 91 ? -5.333 1.419 -1.144 1.00 98.50 91 LEU A N 1
ATOM 751 C CA . LEU A 1 91 ? -4.132 0.642 -1.466 1.00 98.50 91 LEU A CA 1
ATOM 752 C C . LEU A 1 91 ? -3.288 1.388 -2.504 1.00 98.50 91 LEU A C 1
ATOM 754 O O . LEU A 1 91 ? -3.813 1.857 -3.513 1.00 98.50 91 LEU A O 1
ATOM 758 N N . THR A 1 92 ? -1.988 1.505 -2.258 1.00 96.38 92 THR A N 1
ATOM 759 C CA . THR A 1 92 ? -1.023 2.201 -3.121 1.00 96.38 92 THR A CA 1
ATOM 760 C C . THR A 1 92 ? 0.135 1.273 -3.474 1.00 96.38 92 THR A C 1
ATOM 762 O O . THR A 1 92 ? 0.288 0.214 -2.879 1.00 96.38 92 THR A O 1
ATOM 765 N N . ASN A 1 93 ? 0.996 1.675 -4.409 1.00 93.06 93 ASN A N 1
ATOM 766 C CA . ASN A 1 93 ? 2.206 0.925 -4.775 1.00 93.06 93 ASN A CA 1
ATOM 767 C C . ASN A 1 93 ? 1.963 -0.509 -5.279 1.00 93.06 93 ASN A C 1
ATOM 769 O O . ASN A 1 93 ? 2.887 -1.321 -5.311 1.00 93.06 93 ASN A O 1
ATOM 773 N N . PHE A 1 94 ? 0.746 -0.829 -5.714 1.00 93.75 94 PHE A N 1
ATOM 774 C CA . PHE A 1 94 ? 0.494 -2.070 -6.435 1.00 93.75 94 PHE A CA 1
ATOM 775 C C . PHE A 1 94 ? 1.241 -2.049 -7.770 1.00 93.75 94 PHE A C 1
ATOM 777 O O . PHE A 1 94 ? 1.249 -1.032 -8.466 1.00 93.75 94 PHE A O 1
ATOM 784 N N . VAL A 1 95 ? 1.883 -3.170 -8.117 1.00 88.06 95 VAL A N 1
ATOM 785 C CA . VAL A 1 95 ? 2.710 -3.346 -9.333 1.00 88.06 95 VAL A CA 1
ATOM 786 C C . VAL A 1 95 ? 3.992 -2.490 -9.376 1.00 88.06 95 VAL A C 1
ATOM 788 O O . VAL A 1 95 ? 4.866 -2.743 -10.200 1.00 88.06 95 VAL A O 1
ATOM 791 N N . THR A 1 96 ? 4.179 -1.511 -8.482 1.00 87.69 96 THR A N 1
ATOM 792 C CA . THR A 1 96 ? 5.360 -0.624 -8.499 1.00 87.69 96 THR A CA 1
ATOM 793 C C . THR A 1 96 ? 6.670 -1.397 -8.399 1.00 87.69 96 THR A C 1
ATOM 795 O O . THR A 1 96 ? 7.593 -1.137 -9.166 1.00 87.69 96 THR A O 1
ATOM 798 N N . GLU A 1 97 ? 6.743 -2.357 -7.479 1.00 82.81 97 GLU A N 1
ATOM 799 C CA . GLU A 1 97 ? 7.951 -3.154 -7.262 1.00 82.81 97 GLU A CA 1
ATOM 800 C C . GLU A 1 97 ? 8.316 -4.006 -8.488 1.00 82.81 97 GLU A C 1
ATOM 802 O O . GLU A 1 97 ? 9.488 -4.139 -8.830 1.00 82.81 97 GLU A O 1
ATOM 807 N N . GLU A 1 98 ? 7.318 -4.515 -9.214 1.00 84.06 98 GLU A N 1
ATOM 808 C CA . GLU A 1 98 ? 7.532 -5.257 -10.459 1.00 84.06 98 GLU A CA 1
ATOM 809 C C . GLU A 1 98 ? 8.090 -4.350 -11.562 1.00 84.06 98 GLU A C 1
ATOM 811 O O . GLU A 1 98 ? 9.076 -4.706 -12.206 1.00 84.06 98 GLU A O 1
ATOM 816 N N . VAL A 1 99 ? 7.514 -3.153 -11.735 1.00 86.06 99 VAL A N 1
ATOM 817 C CA . VAL A 1 99 ? 7.996 -2.152 -12.704 1.00 86.06 99 VAL A CA 1
ATOM 818 C C . VAL A 1 99 ? 9.432 -1.739 -12.391 1.00 86.06 99 VAL A C 1
ATOM 820 O O . VAL A 1 99 ? 10.262 -1.628 -13.292 1.00 86.06 99 VAL A O 1
ATOM 823 N N . VAL A 1 100 ? 9.741 -1.515 -11.115 1.00 84.56 100 VAL A N 1
ATOM 824 C CA . VAL A 1 100 ? 11.093 -1.172 -10.661 1.00 84.56 100 VAL A CA 1
ATOM 825 C C . VAL A 1 100 ? 12.064 -2.318 -10.934 1.00 84.56 100 VAL A C 1
ATOM 827 O O . VAL A 1 100 ? 13.129 -2.089 -11.509 1.00 84.56 100 VAL A O 1
ATOM 830 N N . ALA A 1 101 ? 11.699 -3.546 -10.562 1.00 81.94 101 ALA A N 1
ATOM 831 C CA . ALA A 1 101 ? 12.529 -4.722 -10.781 1.00 81.94 101 ALA A CA 1
ATOM 832 C C . ALA A 1 101 ? 12.799 -4.954 -12.273 1.00 81.94 101 ALA A C 1
ATOM 834 O O . ALA A 1 101 ? 13.916 -5.308 -12.649 1.00 81.94 101 ALA A O 1
ATOM 835 N N . ASP A 1 102 ? 11.808 -4.711 -13.130 1.00 84.75 102 ASP A N 1
ATOM 836 C CA . ASP A 1 102 ? 11.958 -4.848 -14.573 1.00 84.75 102 ASP A CA 1
ATOM 837 C C . ASP A 1 102 ? 12.930 -3.823 -15.159 1.00 84.75 102 ASP A C 1
ATOM 839 O O . ASP A 1 102 ? 13.867 -4.180 -15.874 1.00 84.75 102 ASP A O 1
ATOM 843 N N . LYS A 1 103 ? 12.795 -2.558 -14.762 1.00 83.94 103 LYS A N 1
ATOM 844 C CA . LYS A 1 103 ? 13.721 -1.501 -15.176 1.00 83.94 103 LYS A CA 1
ATOM 845 C C . LYS A 1 103 ? 15.145 -1.717 -14.668 1.00 83.94 103 LYS A C 1
ATOM 847 O O . LYS A 1 103 ? 16.103 -1.383 -15.362 1.00 83.94 103 LYS A O 1
ATOM 852 N N . LEU A 1 104 ? 15.304 -2.286 -13.473 1.00 81.19 104 LEU A N 1
ATOM 853 C CA . LEU A 1 104 ? 16.609 -2.686 -12.943 1.00 81.19 104 LEU A CA 1
ATOM 854 C C . LEU A 1 104 ? 17.226 -3.823 -13.770 1.00 81.19 104 LEU A C 1
ATOM 856 O O . LEU A 1 104 ? 18.403 -3.750 -14.113 1.00 81.19 104 LEU A O 1
ATOM 860 N N . ARG A 1 105 ? 16.441 -4.849 -14.133 1.00 80.75 105 ARG A N 1
ATOM 861 C CA . ARG A 1 105 ? 16.904 -5.973 -14.971 1.00 80.75 105 ARG A CA 1
ATOM 862 C C . ARG A 1 105 ? 17.375 -5.518 -16.351 1.00 80.75 105 ARG A C 1
ATOM 864 O O . ARG A 1 105 ? 18.362 -6.047 -16.855 1.00 80.75 105 ARG A O 1
ATOM 871 N N . HIS A 1 106 ? 16.710 -4.521 -16.927 1.00 84.56 106 HIS A N 1
ATOM 872 C CA . HIS A 1 106 ? 17.059 -3.956 -18.232 1.00 84.56 106 HIS A CA 1
ATOM 873 C C . HIS A 1 106 ? 18.105 -2.833 -18.164 1.00 84.56 106 HIS A C 1
ATOM 875 O O . HIS A 1 106 ? 18.390 -2.200 -19.176 1.00 84.56 106 HIS A O 1
ATOM 881 N N . ASN A 1 107 ? 18.716 -2.596 -16.995 1.00 81.81 107 ASN A N 1
ATOM 882 C CA . ASN A 1 107 ? 19.684 -1.519 -16.768 1.00 81.81 107 ASN A CA 1
ATOM 883 C C . ASN A 1 107 ? 19.150 -0.111 -17.091 1.00 81.81 107 ASN A C 1
ATOM 885 O O . ASN A 1 107 ? 19.949 0.790 -17.325 1.00 81.81 107 ASN A O 1
ATOM 889 N N . GLU A 1 108 ? 17.834 0.106 -17.075 1.00 82.00 108 GLU A N 1
ATOM 890 C CA . GLU A 1 108 ? 17.229 1.439 -17.204 1.00 82.00 108 GLU A CA 1
ATOM 891 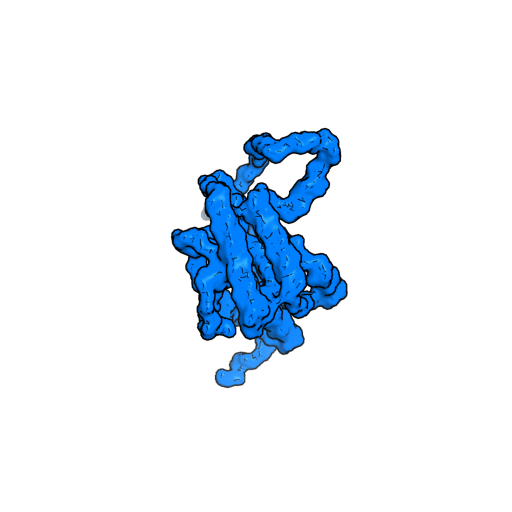C C . GLU A 1 108 ? 17.336 2.223 -15.889 1.00 82.00 108 GLU A C 1
ATOM 893 O O . GLU A 1 108 ? 17.457 3.449 -15.883 1.00 82.00 108 GLU A O 1
ATOM 898 N N . LEU A 1 109 ? 17.317 1.503 -14.762 1.00 81.81 109 LEU A N 1
ATOM 899 C CA . LEU A 1 109 ? 17.507 2.046 -13.421 1.00 81.81 109 LEU A CA 1
ATOM 900 C C . LEU A 1 109 ? 18.754 1.471 -12.762 1.00 81.81 109 LEU A C 1
ATOM 902 O O . LEU A 1 109 ? 19.180 0.350 -13.038 1.00 81.81 109 LEU A O 1
ATOM 906 N N . ARG A 1 110 ? 19.321 2.242 -11.837 1.00 73.38 110 ARG A N 1
ATOM 907 C CA . ARG A 1 110 ? 20.400 1.826 -10.943 1.00 73.38 110 ARG A CA 1
ATOM 908 C C . ARG A 1 110 ? 20.108 2.305 -9.533 1.00 73.38 110 ARG A C 1
ATOM 910 O O . ARG A 1 110 ? 19.581 3.398 -9.336 1.00 73.38 110 ARG A O 1
ATOM 917 N N . TYR A 1 111 ? 20.498 1.510 -8.544 1.00 67.62 111 TYR A N 1
ATOM 918 C CA . TYR A 1 111 ? 20.506 1.970 -7.161 1.00 67.62 111 TYR A CA 1
ATOM 919 C C . TYR A 1 111 ? 21.443 3.169 -7.022 1.00 67.62 111 TYR A C 1
ATOM 921 O O . TYR A 1 111 ? 22.597 3.115 -7.453 1.00 67.62 111 TYR A O 1
ATOM 929 N N . HIS A 1 112 ? 20.955 4.246 -6.410 1.00 61.22 112 HIS A N 1
ATOM 930 C CA . HIS A 1 112 ? 21.786 5.388 -6.073 1.00 61.22 112 HIS A CA 1
ATOM 931 C C . HIS A 1 112 ? 22.810 4.955 -5.017 1.00 61.22 112 HIS A C 1
ATOM 933 O O . HIS A 1 112 ? 22.496 4.835 -3.832 1.00 61.22 112 HIS A O 1
ATOM 939 N N . THR A 1 113 ? 24.066 4.745 -5.413 1.00 48.78 113 THR A N 1
ATOM 940 C CA . THR A 1 113 ? 25.143 4.524 -4.445 1.00 48.78 113 THR A CA 1
ATOM 941 C C . THR A 1 113 ? 25.460 5.850 -3.765 1.00 48.78 113 THR A C 1
ATOM 943 O O . THR A 1 113 ? 26.106 6.716 -4.359 1.00 48.78 113 THR A O 1
ATOM 946 N N . VAL A 1 114 ? 25.031 6.030 -2.515 1.00 47.41 114 VAL A N 1
ATOM 947 C CA . VAL A 1 114 ? 25.628 7.064 -1.665 1.00 47.41 114 VAL A CA 1
ATOM 948 C C . VAL A 1 114 ? 27.071 6.626 -1.432 1.00 47.41 114 VAL A C 1
ATOM 950 O O . VAL A 1 114 ? 27.326 5.696 -0.668 1.00 47.41 114 VAL A O 1
ATOM 953 N N . LYS A 1 115 ? 28.029 7.230 -2.146 1.00 31.34 115 LYS A N 1
ATOM 954 C CA . LYS A 1 115 ? 29.443 7.025 -1.821 1.00 31.34 115 LYS A CA 1
ATOM 955 C C . LYS A 1 115 ? 29.638 7.539 -0.392 1.00 31.34 115 LYS A C 1
ATOM 957 O O . LYS A 1 115 ? 29.301 8.699 -0.149 1.00 31.34 115 LYS A O 1
ATOM 962 N N . PRO A 1 116 ? 30.146 6.722 0.548 1.00 35.81 116 PRO A N 1
ATOM 963 C CA . PRO A 1 116 ? 30.492 7.237 1.864 1.00 35.81 116 PRO A CA 1
ATOM 964 C C . PRO A 1 116 ? 31.491 8.387 1.679 1.00 35.81 116 PRO A C 1
ATOM 966 O O . PRO A 1 116 ? 32.320 8.308 0.761 1.00 35.81 116 PRO A O 1
ATOM 969 N N . PRO A 1 117 ? 31.419 9.459 2.489 1.00 39.16 117 PRO A N 1
ATOM 970 C CA . PRO A 1 117 ? 32.373 10.551 2.398 1.00 39.16 117 PRO A CA 1
ATOM 971 C C . PRO A 1 117 ? 33.777 9.970 2.563 1.00 39.16 117 PRO A C 1
ATOM 973 O O . PRO A 1 117 ? 34.162 9.479 3.624 1.00 39.16 117 PRO A O 1
ATOM 976 N N . THR A 1 118 ? 34.542 9.949 1.472 1.00 41.41 118 THR A N 1
ATOM 977 C CA . THR A 1 118 ? 35.939 9.540 1.522 1.00 41.41 118 THR A CA 1
ATOM 978 C C . THR A 1 118 ? 36.661 10.595 2.333 1.00 41.41 118 THR A C 1
ATOM 980 O O . THR A 1 118 ? 36.799 11.733 1.873 1.00 41.41 118 THR A O 1
ATOM 983 N N . SER A 1 119 ? 37.136 10.227 3.521 1.00 40.25 119 SER A N 1
ATOM 984 C CA . SER A 1 119 ? 38.128 11.015 4.232 1.00 40.25 119 SER A CA 1
ATOM 985 C C . SER A 1 119 ? 39.304 11.214 3.280 1.00 40.25 119 SER A C 1
ATOM 987 O O . SER A 1 119 ? 40.053 10.288 2.956 1.00 40.25 119 SER A O 1
ATOM 989 N N . LYS A 1 120 ? 39.441 12.431 2.746 1.00 39.41 120 LYS A N 1
ATOM 990 C CA . LYS A 1 120 ? 40.651 12.821 2.033 1.00 39.41 120 LYS A CA 1
ATOM 991 C C . LYS A 1 120 ? 41.773 12.693 3.059 1.00 39.41 120 LYS A C 1
ATOM 993 O O . LYS A 1 120 ? 41.951 13.580 3.887 1.00 39.41 120 LYS A O 1
ATOM 998 N N . LYS A 1 121 ? 42.528 11.588 3.031 1.00 35.72 121 LYS A N 1
ATOM 999 C CA . LYS A 1 121 ? 43.844 11.532 3.671 1.00 35.72 121 LYS A CA 1
ATOM 1000 C C . LYS A 1 121 ? 44.627 12.702 3.084 1.00 35.72 121 LYS A C 1
ATOM 1002 O O . LYS A 1 121 ? 45.069 12.625 1.937 1.00 35.72 121 LYS A O 1
ATOM 1007 N N . LYS A 1 122 ? 44.758 13.796 3.845 1.00 34.59 122 LYS A N 1
ATOM 1008 C CA . LYS A 1 122 ? 45.759 14.833 3.591 1.00 34.59 122 LYS A CA 1
ATOM 1009 C C . LYS A 1 122 ? 47.081 14.081 3.437 1.00 34.59 122 LYS A C 1
ATOM 1011 O O . LYS A 1 122 ? 47.605 13.540 4.407 1.00 34.59 122 LYS A O 1
ATOM 1016 N N . LYS A 1 123 ? 47.594 13.976 2.207 1.00 31.39 123 LYS A N 1
ATOM 1017 C CA . LYS A 1 123 ? 48.998 13.629 1.987 1.00 31.39 123 LYS A CA 1
ATOM 1018 C C . LYS A 1 123 ? 49.782 14.757 2.646 1.00 31.39 123 LYS A C 1
ATOM 1020 O O . LYS A 1 123 ? 49.862 15.846 2.086 1.00 31.39 123 LYS A O 1
ATOM 1025 N N . GLY A 1 124 ? 50.278 14.509 3.856 1.00 31.30 124 GLY A N 1
ATOM 1026 C CA . GLY A 1 124 ? 51.204 15.400 4.536 1.00 31.30 124 GLY A CA 1
ATOM 1027 C C . GLY A 1 124 ? 52.416 15.606 3.638 1.00 31.30 124 GLY A C 1
ATOM 1028 O O . GLY A 1 124 ? 53.227 14.700 3.453 1.00 31.30 124 GLY A O 1
ATOM 1029 N N . LYS A 1 125 ? 52.499 16.786 3.031 1.00 29.95 125 LYS A N 1
ATOM 1030 C CA . LYS A 1 125 ? 53.709 17.291 2.401 1.00 29.95 125 LYS A CA 1
ATOM 1031 C C . LYS A 1 125 ? 54.532 17.853 3.563 1.00 29.95 125 LYS A C 1
ATOM 1033 O O . LYS A 1 125 ? 54.114 18.821 4.184 1.00 29.95 125 LYS A O 1
ATOM 1038 N N . LYS A 1 126 ? 55.623 17.177 3.933 1.00 30.27 126 LYS A N 1
ATOM 1039 C CA . LYS A 1 126 ? 56.606 17.708 4.889 1.00 30.27 126 LYS A CA 1
ATOM 1040 C C . LYS A 1 126 ? 57.193 18.989 4.293 1.00 30.27 126 LYS A C 1
ATOM 1042 O O . LYS A 1 126 ? 57.850 18.912 3.256 1.00 30.27 126 LYS A O 1
ATOM 1047 N N . GLU A 1 127 ? 56.957 20.126 4.931 1.00 29.08 127 GLU A N 1
ATOM 1048 C CA . GLU A 1 127 ? 57.720 21.351 4.694 1.00 29.08 127 GLU A CA 1
ATOM 1049 C C . GLU A 1 127 ? 59.002 21.327 5.535 1.00 29.08 127 GLU A C 1
ATOM 1051 O O . GLU A 1 127 ? 59.011 20.838 6.666 1.00 29.08 127 GLU A O 1
ATOM 1056 N N . LYS A 1 128 ? 60.100 21.804 4.940 1.00 28.20 128 LYS A N 1
ATOM 1057 C CA . LYS A 1 128 ? 61.316 22.196 5.656 1.00 28.20 128 LYS A CA 1
ATOM 1058 C C . LYS A 1 128 ? 61.135 23.642 6.116 1.00 28.20 128 LYS A C 1
ATOM 1060 O O . LYS A 1 128 ? 60.712 24.476 5.322 1.00 28.20 128 LYS A O 1
ATOM 1065 N N . GLU A 1 129 ? 61.473 23.879 7.378 1.00 26.92 129 GLU A N 1
ATOM 1066 C CA . GLU A 1 129 ? 61.542 25.172 8.067 1.00 26.92 129 GLU A CA 1
ATOM 1067 C C . GLU A 1 129 ? 62.307 26.243 7.280 1.00 26.92 129 GLU A C 1
ATOM 1069 O O . GLU A 1 129 ? 63.367 25.934 6.740 1.00 26.92 129 GLU A O 1
ATOM 1074 N N . VAL A 1 130 ? 61.840 27.498 7.353 1.00 28.80 130 VAL A N 1
ATOM 1075 C CA . VAL A 1 130 ? 62.646 28.652 7.804 1.00 28.80 130 VAL A CA 1
ATOM 1076 C C . VAL A 1 130 ? 61.729 29.636 8.553 1.00 28.80 130 VAL A C 1
ATOM 1078 O O . VAL A 1 130 ? 60.600 29.897 8.149 1.00 28.80 130 VAL A O 1
ATOM 1081 N N . VAL A 1 131 ? 62.254 30.116 9.677 1.00 28.36 131 VAL A N 1
ATOM 1082 C CA . VAL A 1 131 ? 61.720 31.020 10.707 1.00 28.36 131 VAL A CA 1
ATOM 1083 C C . VAL A 1 131 ? 61.716 32.482 10.238 1.00 28.36 131 VAL A C 1
ATOM 1085 O O . VAL A 1 131 ? 62.710 32.894 9.655 1.00 28.36 131 VAL A O 1
ATOM 1088 N N . GLU A 1 132 ? 60.698 33.283 10.592 1.00 25.81 132 GLU A N 1
ATOM 1089 C CA . GLU A 1 132 ? 60.894 34.611 11.214 1.00 25.81 132 GLU A CA 1
ATOM 1090 C C . GLU A 1 132 ? 59.608 35.240 11.792 1.00 25.81 132 GLU A C 1
ATOM 1092 O O . GLU A 1 132 ? 58.490 34.878 11.443 1.00 25.81 132 GLU A O 1
ATOM 1097 N N . LYS A 1 133 ? 59.837 36.117 12.776 1.00 26.17 133 LYS A N 1
ATOM 1098 C CA . LYS A 1 133 ? 58.953 36.641 13.832 1.00 26.17 133 LYS A CA 1
ATOM 1099 C C . LYS A 1 133 ? 57.943 37.701 13.366 1.00 26.17 133 LYS A C 1
ATOM 1101 O O . LYS A 1 133 ? 58.250 38.494 12.486 1.00 26.17 133 LYS A O 1
ATOM 1106 N N . GLY A 1 134 ? 56.847 37.848 14.115 1.00 24.64 134 GLY A N 1
ATOM 1107 C CA . GLY A 1 134 ? 56.032 39.071 14.140 1.00 24.64 134 GLY A CA 1
ATOM 1108 C C . GLY A 1 134 ? 54.729 38.866 14.905 1.00 24.64 134 GLY A C 1
ATOM 1109 O O . GLY A 1 134 ? 54.071 37.856 14.705 1.00 24.64 134 GLY A O 1
ATOM 1110 N N . SER A 1 135 ? 54.418 39.768 15.826 1.00 24.84 135 SER A N 1
ATOM 1111 C CA . SER A 1 135 ? 53.402 39.650 16.867 1.00 24.84 135 SER A CA 1
ATOM 1112 C C . SER A 1 135 ? 52.024 40.210 16.478 1.00 24.84 135 SER A C 1
ATOM 1114 O O . SER A 1 135 ? 51.907 41.010 15.555 1.00 24.84 135 SER A O 1
ATOM 1116 N N . ASP A 1 136 ? 51.047 39.801 17.292 1.00 25.06 136 ASP A N 1
ATOM 1117 C CA . ASP A 1 136 ? 49.812 40.492 17.691 1.00 25.06 136 ASP A CA 1
ATOM 1118 C C . ASP A 1 136 ? 48.494 40.321 16.900 1.00 25.06 136 ASP A C 1
ATOM 1120 O O . ASP A 1 136 ? 48.354 40.666 15.733 1.00 25.06 136 ASP A O 1
ATOM 1124 N N . GLU A 1 137 ? 47.525 39.851 17.703 1.00 26.81 137 GLU A N 1
ATOM 1125 C CA . GLU A 1 137 ? 46.081 40.126 17.749 1.00 26.81 137 GLU A CA 1
ATOM 1126 C C . GLU A 1 137 ? 45.084 39.354 16.855 1.00 26.81 137 GLU A C 1
ATOM 1128 O O . GLU A 1 137 ? 45.020 39.502 15.642 1.00 26.81 137 GLU A O 1
ATOM 1133 N N . SER A 1 138 ? 44.287 38.542 17.577 1.00 30.44 138 SER A N 1
ATOM 1134 C CA . SER A 1 138 ? 42.867 38.172 17.419 1.00 30.44 138 SER A CA 1
ATOM 1135 C C . SER A 1 138 ? 42.300 37.901 16.024 1.00 30.44 138 SER A C 1
ATOM 1137 O O . SER A 1 138 ? 42.243 38.798 15.200 1.00 30.44 138 SER A O 1
ATOM 1139 N N . ASP A 1 139 ? 41.706 36.712 15.841 1.00 26.50 139 ASP A N 1
ATOM 1140 C CA . ASP A 1 139 ? 40.263 36.614 15.557 1.00 26.50 139 ASP A CA 1
ATOM 1141 C C . ASP A 1 139 ? 39.741 35.160 15.532 1.00 26.50 139 ASP A C 1
ATOM 1143 O O . ASP A 1 139 ? 40.248 34.294 14.825 1.00 26.50 139 ASP A O 1
ATOM 1147 N N . ASN A 1 140 ? 38.677 34.954 16.317 1.00 29.28 140 ASN A N 1
ATOM 1148 C CA . ASN A 1 140 ? 37.556 34.017 16.166 1.00 29.28 140 ASN A CA 1
ATOM 1149 C C . ASN A 1 140 ? 37.806 32.528 15.844 1.00 29.28 140 ASN A C 1
ATOM 1151 O O . ASN A 1 140 ? 37.886 32.106 14.691 1.00 29.28 140 ASN A O 1
ATOM 1155 N N . GLU A 1 141 ? 37.685 31.699 16.885 1.00 36.12 141 GLU A N 1
ATOM 1156 C CA . GLU A 1 141 ? 37.213 30.315 16.766 1.00 36.12 141 GLU A CA 1
ATOM 1157 C C . GLU A 1 141 ? 35.721 30.303 16.372 1.00 36.12 141 GLU A C 1
ATOM 1159 O O . GLU A 1 141 ? 34.861 30.711 17.152 1.00 36.12 141 GLU A O 1
ATOM 1164 N N . VAL A 1 142 ? 35.395 29.811 15.170 1.00 35.47 142 VAL A N 1
ATOM 1165 C CA . VAL A 1 142 ? 34.016 29.483 14.762 1.00 35.47 142 VAL A CA 1
ATOM 1166 C C . VAL A 1 142 ? 33.945 28.011 14.343 1.00 35.47 142 VAL A C 1
ATOM 1168 O O . VAL A 1 142 ? 34.282 27.638 13.225 1.00 35.47 142 VAL A O 1
ATOM 1171 N N . SER A 1 143 ? 33.566 27.203 15.334 1.00 34.28 143 SER A N 1
ATOM 1172 C CA . SER A 1 143 ? 32.775 25.960 15.323 1.00 34.28 143 SER A CA 1
ATOM 1173 C C . SER A 1 143 ? 32.737 25.040 14.080 1.00 34.28 143 SER A C 1
ATOM 1175 O O . SER A 1 143 ? 31.884 25.157 13.202 1.00 34.28 143 SER A O 1
ATOM 1177 N N . ASP A 1 144 ? 33.494 23.940 14.178 1.00 38.50 144 ASP A N 1
ATOM 1178 C CA . ASP A 1 144 ? 33.345 22.662 13.442 1.00 38.50 144 ASP A CA 1
ATOM 1179 C C . ASP A 1 144 ? 32.107 21.817 13.885 1.00 38.50 144 ASP A C 1
ATOM 1181 O O . ASP A 1 144 ? 32.004 20.621 13.604 1.00 38.50 144 ASP A O 1
ATOM 1185 N N . GLU A 1 145 ? 31.138 22.391 14.611 1.00 38.88 145 GLU A N 1
ATOM 1186 C CA . GLU A 1 145 ? 30.013 21.633 15.199 1.00 38.88 145 GLU A CA 1
ATOM 1187 C C . GLU A 1 145 ? 28.850 21.363 14.228 1.00 38.88 145 GLU A C 1
ATOM 1189 O O . GLU A 1 145 ? 28.085 20.418 14.430 1.00 38.88 145 GLU A O 1
ATOM 1194 N N . SER A 1 146 ? 28.706 22.152 13.160 1.00 40.91 146 S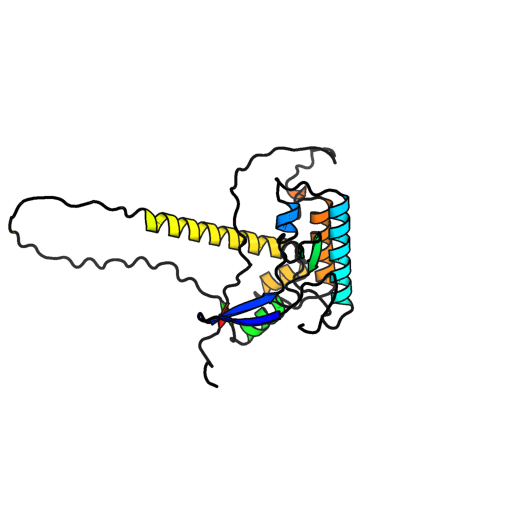ER A N 1
ATOM 1195 C CA . SER A 1 146 ? 27.555 22.051 12.247 1.00 40.91 146 SER A CA 1
ATOM 1196 C C . SER A 1 146 ? 27.613 20.828 11.317 1.00 40.91 146 SER A C 1
ATOM 1198 O O . SER A 1 146 ? 26.590 20.173 11.098 1.00 40.91 146 SER A O 1
ATOM 1200 N N . ASP A 1 147 ? 28.805 20.446 10.853 1.00 42.41 147 ASP A N 1
ATOM 1201 C CA . ASP A 1 147 ? 28.993 19.313 9.936 1.00 42.41 147 ASP A CA 1
ATOM 1202 C C . ASP A 1 147 ? 28.759 17.950 10.616 1.00 42.41 147 ASP A C 1
ATOM 1204 O O . ASP A 1 147 ? 28.240 17.016 9.999 1.00 42.41 147 ASP A O 1
ATOM 1208 N N . ASN A 1 148 ? 29.052 17.834 11.916 1.00 46.91 148 ASN A N 1
ATOM 1209 C CA . ASN A 1 148 ? 28.881 16.588 12.674 1.00 46.91 148 ASN A CA 1
ATOM 1210 C C . ASN A 1 148 ? 27.396 16.284 12.965 1.00 46.91 148 ASN A C 1
ATOM 1212 O O . ASN A 1 148 ? 26.971 15.126 12.946 1.00 46.91 148 ASN A O 1
ATOM 1216 N N . VAL A 1 149 ? 26.575 17.322 13.171 1.00 46.19 149 VAL A N 1
ATOM 1217 C CA . VAL A 1 149 ? 25.127 17.176 13.410 1.00 46.19 149 VAL A CA 1
ATOM 1218 C C . VAL A 1 149 ? 24.404 16.711 12.145 1.00 46.19 149 VAL A C 1
ATOM 1220 O O . VAL A 1 149 ? 23.602 15.777 12.209 1.00 46.19 149 VAL A O 1
ATOM 1223 N N . LEU A 1 150 ? 24.721 17.296 10.986 1.00 39.94 150 LEU A N 1
ATOM 1224 C CA . LEU A 1 150 ? 24.157 16.888 9.694 1.00 39.94 150 LEU A CA 1
ATOM 1225 C C . LEU A 1 150 ? 24.527 15.441 9.335 1.00 39.94 150 LEU A C 1
ATOM 1227 O O . LEU A 1 150 ? 23.660 14.676 8.904 1.00 39.94 150 LEU A O 1
ATOM 1231 N N . GLU A 1 151 ? 25.777 15.029 9.565 1.00 46.38 151 GLU A N 1
ATOM 1232 C CA . GLU A 1 151 ? 26.219 13.662 9.272 1.00 46.38 151 GLU A CA 1
ATOM 1233 C C . GLU A 1 151 ? 25.559 12.626 10.203 1.00 46.38 151 GLU A C 1
ATOM 1235 O O . GLU A 1 151 ? 25.110 11.567 9.748 1.00 46.38 151 GLU A O 1
ATOM 1240 N N . GLN A 1 152 ? 25.418 12.937 11.498 1.00 50.19 152 GLN A N 1
ATOM 1241 C CA . GLN A 1 152 ? 24.679 12.094 12.446 1.00 50.19 152 GLN A CA 1
ATOM 1242 C C . GLN A 1 152 ? 23.190 12.003 12.097 1.00 50.19 152 GLN A C 1
ATOM 1244 O O . GLN A 1 152 ? 22.609 10.913 12.125 1.00 50.19 152 GLN A O 1
ATOM 1249 N N . GLN A 1 153 ? 22.571 13.119 11.711 1.00 44.53 153 GLN A N 1
ATOM 1250 C CA . GLN A 1 153 ? 21.170 13.154 11.303 1.00 44.53 153 GLN A CA 1
ATOM 1251 C C . GLN A 1 153 ? 20.946 12.314 10.040 1.00 44.53 153 GLN A C 1
ATOM 1253 O O . GLN A 1 153 ? 20.012 11.508 9.993 1.00 44.53 153 GLN A O 1
ATOM 1258 N N . GLN A 1 154 ? 21.856 12.395 9.068 1.00 42.69 154 GLN A N 1
ATOM 1259 C CA . GLN A 1 154 ? 21.811 11.602 7.842 1.00 42.69 154 GLN A CA 1
ATOM 1260 C C . GLN A 1 154 ? 22.013 10.099 8.099 1.00 42.69 154 GLN A C 1
ATOM 1262 O O . GLN A 1 154 ? 21.259 9.288 7.558 1.00 42.69 154 GLN A O 1
ATOM 1267 N N . ARG A 1 155 ? 22.946 9.709 8.980 1.00 50.62 155 ARG A N 1
ATOM 1268 C CA . ARG A 1 155 ? 23.121 8.307 9.415 1.00 50.62 155 ARG A CA 1
ATOM 1269 C C . ARG A 1 155 ? 21.887 7.769 10.136 1.00 50.62 155 ARG A C 1
ATOM 1271 O O . ARG A 1 155 ? 21.440 6.666 9.835 1.00 50.62 155 ARG A O 1
ATOM 1278 N N . SER A 1 156 ? 21.285 8.564 11.021 1.00 44.94 156 SER A N 1
ATOM 1279 C CA . SER A 1 156 ? 20.068 8.168 11.739 1.00 44.94 156 SER A CA 1
ATOM 1280 C C . SER A 1 156 ? 18.870 7.958 10.801 1.00 44.94 156 SER A C 1
ATOM 1282 O O . SER A 1 156 ? 18.069 7.048 11.017 1.00 44.94 156 SER A O 1
ATOM 1284 N N . MET A 1 157 ? 18.757 8.757 9.731 1.00 41.81 157 MET A N 1
ATOM 1285 C CA . MET A 1 157 ? 17.735 8.583 8.695 1.00 41.81 157 MET A CA 1
ATOM 1286 C C . MET A 1 157 ? 17.975 7.322 7.861 1.00 41.81 157 MET A C 1
ATOM 1288 O O . MET A 1 157 ? 17.025 6.591 7.584 1.00 41.81 157 MET A O 1
ATOM 1292 N N . LEU A 1 158 ? 19.231 7.033 7.506 1.00 43.19 158 LEU A N 1
ATOM 1293 C CA . LEU A 1 158 ? 19.611 5.823 6.770 1.00 43.19 158 LEU A CA 1
ATOM 1294 C C . LEU A 1 158 ? 19.331 4.550 7.585 1.00 43.19 158 LEU A C 1
ATOM 1296 O O . LEU A 1 158 ? 18.686 3.635 7.084 1.00 43.19 158 LEU A O 1
ATOM 1300 N N . GLU A 1 159 ? 19.695 4.521 8.869 1.00 47.72 159 GLU A N 1
ATOM 1301 C CA . GLU A 1 159 ? 19.400 3.377 9.745 1.00 47.72 159 GLU A CA 1
ATOM 1302 C C . GLU A 1 159 ? 17.894 3.165 9.968 1.00 47.72 159 GLU A C 1
ATOM 1304 O O . GLU A 1 159 ? 17.423 2.027 10.056 1.00 47.72 159 GLU A O 1
ATOM 1309 N N . LYS A 1 160 ? 17.115 4.250 10.067 1.00 48.91 160 LYS A N 1
ATOM 1310 C CA . LYS A 1 160 ? 15.645 4.176 10.124 1.00 48.91 160 LYS A CA 1
ATOM 1311 C C . LYS A 1 160 ? 15.066 3.635 8.814 1.00 48.91 160 LYS A C 1
ATOM 1313 O O . LYS A 1 160 ? 14.147 2.820 8.855 1.00 48.91 160 LYS A O 1
ATOM 1318 N N . SER A 1 161 ? 15.621 4.046 7.674 1.00 47.16 161 SER A N 1
ATOM 1319 C CA . SER A 1 161 ? 15.232 3.555 6.350 1.00 47.16 161 SER A CA 1
ATOM 1320 C C . SER A 1 161 ? 15.482 2.051 6.203 1.00 47.16 161 SER A C 1
ATOM 1322 O O . SER A 1 161 ? 14.574 1.330 5.796 1.00 47.16 161 SER A O 1
ATOM 1324 N N . ASP A 1 162 ? 16.650 1.549 6.614 1.00 50.25 162 ASP A N 1
ATOM 1325 C CA . ASP A 1 162 ? 16.986 0.118 6.533 1.00 50.25 162 ASP A CA 1
ATOM 1326 C C . ASP A 1 162 ? 16.107 -0.751 7.444 1.00 50.25 162 ASP A C 1
ATOM 1328 O O . ASP A 1 162 ? 15.643 -1.830 7.051 1.00 50.25 162 ASP A O 1
ATOM 1332 N N . LYS A 1 163 ? 15.797 -0.263 8.652 1.00 53.03 163 LYS A N 1
ATOM 1333 C CA . LYS A 1 163 ? 14.851 -0.930 9.561 1.00 53.03 163 LYS A CA 1
ATOM 1334 C C . LYS A 1 163 ? 13.440 -0.966 8.970 1.00 53.03 163 LYS A C 1
ATOM 1336 O O . LYS A 1 163 ? 12.804 -2.021 8.980 1.00 53.03 163 LYS A O 1
ATOM 1341 N N . ASN A 1 164 ? 12.974 0.143 8.395 1.00 56.12 164 ASN A N 1
ATOM 1342 C CA . ASN A 1 164 ? 11.668 0.214 7.736 1.00 56.12 164 ASN A CA 1
ATOM 1343 C C . ASN A 1 164 ? 11.593 -0.662 6.483 1.00 56.12 164 ASN A C 1
ATOM 1345 O O . ASN A 1 164 ? 10.562 -1.290 6.248 1.00 56.12 164 ASN A O 1
ATOM 1349 N N . ALA A 1 165 ? 12.664 -0.736 5.691 1.00 55.38 165 ALA A N 1
ATOM 1350 C CA . ALA A 1 165 ? 12.745 -1.621 4.535 1.00 55.38 165 ALA A CA 1
ATOM 1351 C C . ALA A 1 165 ? 12.608 -3.083 4.976 1.00 55.38 165 ALA A C 1
ATOM 1353 O O . ALA A 1 165 ? 11.739 -3.800 4.485 1.00 55.38 165 ALA A O 1
ATOM 1354 N N . THR A 1 166 ? 13.373 -3.492 5.990 1.00 62.78 166 THR A N 1
ATOM 1355 C CA . THR A 1 166 ? 13.322 -4.855 6.539 1.00 62.78 166 THR A CA 1
ATOM 1356 C C . THR A 1 166 ? 11.927 -5.197 7.079 1.00 62.78 166 THR A C 1
ATOM 1358 O O . THR A 1 166 ? 11.404 -6.277 6.804 1.00 62.78 166 THR A O 1
ATOM 1361 N N . LYS A 1 167 ? 11.263 -4.257 7.768 1.00 66.50 167 LYS A N 1
ATOM 1362 C CA . LYS A 1 167 ? 9.914 -4.444 8.334 1.00 66.50 167 LYS A CA 1
ATOM 1363 C C . LYS A 1 167 ? 8.827 -4.698 7.277 1.00 66.50 167 LYS A C 1
ATOM 1365 O O . LYS A 1 167 ? 7.851 -5.396 7.556 1.00 66.50 167 LYS A O 1
ATOM 1370 N N . LYS A 1 168 ? 8.987 -4.185 6.053 1.00 70.81 168 LYS A N 1
ATOM 1371 C CA . LYS A 1 168 ? 8.020 -4.385 4.952 1.00 70.81 168 LYS A CA 1
ATOM 1372 C C . LYS A 1 168 ? 8.067 -5.799 4.396 1.00 70.81 168 LYS A C 1
ATOM 1374 O O . LYS A 1 168 ? 7.018 -6.389 4.136 1.00 70.81 168 LYS A O 1
ATOM 1379 N N . TYR A 1 169 ? 9.268 -6.365 4.301 1.00 78.31 169 TYR A N 1
ATOM 1380 C CA . TYR A 1 169 ? 9.454 -7.737 3.840 1.00 78.31 169 TYR A CA 1
ATOM 1381 C C . TYR A 1 169 ? 8.932 -8.774 4.840 1.00 78.31 169 TYR A C 1
ATOM 1383 O O . TYR A 1 169 ? 8.464 -9.818 4.413 1.00 78.31 169 TYR A O 1
ATOM 1391 N N . ILE A 1 170 ? 8.908 -8.473 6.146 1.00 82.44 170 ILE A N 1
ATOM 1392 C CA . ILE A 1 170 ? 8.362 -9.375 7.184 1.00 82.44 170 ILE A CA 1
ATOM 1393 C C . ILE A 1 170 ? 6.867 -9.684 6.972 1.00 82.44 170 ILE A C 1
ATOM 1395 O O . ILE A 1 170 ? 6.399 -10.752 7.363 1.00 82.44 170 ILE A O 1
ATOM 1399 N N . GLN A 1 171 ? 6.116 -8.766 6.355 1.00 88.62 171 GLN A N 1
ATOM 1400 C CA . GLN A 1 171 ? 4.696 -8.963 6.038 1.00 88.62 171 GLN A CA 1
ATOM 1401 C C . GLN A 1 171 ? 4.476 -9.785 4.759 1.00 88.62 171 GLN A C 1
ATOM 1403 O O . GLN A 1 171 ? 3.339 -10.157 4.490 1.00 88.62 171 GLN A O 1
ATOM 1408 N N . GLN A 1 172 ? 5.527 -10.069 3.981 1.00 90.44 172 GLN A N 1
ATOM 1409 C CA . GLN A 1 172 ? 5.404 -10.817 2.730 1.00 90.44 172 GLN A CA 1
ATOM 1410 C C . GLN A 1 172 ? 5.373 -12.327 2.968 1.00 90.44 172 GLN A C 1
ATOM 1412 O O . GLN A 1 172 ? 5.863 -12.835 3.979 1.00 90.44 172 GLN A O 1
ATOM 1417 N N . ALA A 1 173 ? 4.800 -13.046 2.005 1.00 91.88 173 ALA A N 1
ATOM 1418 C CA . ALA A 1 173 ? 4.694 -14.496 2.054 1.00 91.88 173 ALA A CA 1
ATOM 1419 C C . ALA A 1 173 ? 6.076 -15.179 2.094 1.00 91.88 173 ALA A C 1
ATOM 1421 O O . ALA A 1 173 ? 7.032 -14.693 1.476 1.00 91.88 173 ALA A O 1
ATOM 1422 N N . PRO A 1 174 ? 6.215 -16.313 2.804 1.00 90.50 174 PRO A N 1
ATOM 1423 C CA . PRO A 1 174 ? 7.503 -16.979 2.981 1.00 90.50 174 PRO A CA 1
ATOM 1424 C C . PRO A 1 174 ? 8.136 -17.432 1.659 1.00 90.50 174 PRO A C 1
ATOM 1426 O O . PRO A 1 174 ? 9.359 -17.441 1.544 1.00 90.50 174 PRO A O 1
ATOM 1429 N N . GLU A 1 175 ? 7.343 -17.784 0.647 1.00 89.38 175 GLU A N 1
ATOM 1430 C CA . GLU A 1 175 ? 7.821 -18.097 -0.698 1.00 89.38 175 GLU A CA 1
ATOM 1431 C C . GLU A 1 175 ? 8.462 -16.894 -1.394 1.00 89.38 175 GLU A C 1
ATOM 1433 O O . GLU A 1 175 ? 9.543 -17.048 -1.960 1.00 89.38 175 GLU A O 1
ATOM 1438 N N . ILE A 1 176 ? 7.876 -15.702 -1.248 1.00 87.62 176 ILE A N 1
ATOM 1439 C CA . ILE A 1 176 ? 8.410 -14.455 -1.804 1.00 87.62 176 ILE A CA 1
ATOM 1440 C C . ILE A 1 176 ? 9.735 -14.106 -1.125 1.00 87.62 176 ILE A C 1
ATOM 1442 O O . ILE A 1 176 ? 10.731 -13.830 -1.791 1.00 87.62 176 ILE A O 1
ATOM 1446 N N . ILE A 1 177 ? 9.771 -14.171 0.211 1.00 85.50 177 ILE A N 1
ATOM 1447 C CA . ILE A 1 177 ? 10.980 -13.882 0.994 1.00 85.50 177 ILE A CA 1
ATOM 1448 C C . ILE A 1 177 ? 12.097 -14.872 0.649 1.00 85.50 177 ILE A C 1
ATOM 1450 O O . ILE A 1 177 ? 13.241 -14.470 0.440 1.00 85.50 177 ILE A O 1
ATOM 1454 N N . ARG A 1 178 ? 11.781 -16.169 0.584 1.00 82.88 178 ARG A N 1
ATOM 1455 C CA . ARG A 1 178 ? 12.746 -17.222 0.250 1.00 82.88 178 ARG A CA 1
ATOM 1456 C C . ARG A 1 178 ? 13.363 -16.985 -1.122 1.00 82.88 178 ARG A C 1
ATOM 1458 O O . ARG A 1 178 ? 14.584 -17.017 -1.237 1.00 82.88 178 ARG A O 1
ATOM 1465 N N . GLU A 1 179 ? 12.549 -16.712 -2.136 1.00 81.06 179 GLU A N 1
ATOM 1466 C CA . GLU A 1 179 ? 13.051 -16.475 -3.488 1.00 81.06 179 GLU A CA 1
ATOM 1467 C C . GLU A 1 179 ? 13.889 -15.197 -3.574 1.00 81.06 179 GLU A C 1
ATOM 1469 O O . GLU A 1 179 ? 14.973 -15.227 -4.159 1.00 81.06 179 GLU A O 1
ATOM 1474 N N . LEU A 1 180 ? 13.472 -14.117 -2.907 1.00 79.62 180 LEU A N 1
ATOM 1475 C CA . LEU A 1 180 ? 14.257 -12.885 -2.813 1.00 79.62 180 LEU A CA 1
ATOM 1476 C C . LEU A 1 180 ? 15.629 -13.127 -2.166 1.00 79.62 180 LEU A C 1
ATOM 1478 O O . LEU A 1 180 ? 16.651 -12.645 -2.657 1.00 79.62 180 LEU A O 1
ATOM 1482 N N . ILE A 1 181 ? 15.683 -13.894 -1.074 1.00 76.56 181 ILE A N 1
ATOM 1483 C CA . ILE A 1 181 ? 16.943 -14.209 -0.386 1.00 76.56 181 ILE A CA 1
ATOM 1484 C C . ILE A 1 181 ? 17.858 -15.051 -1.278 1.00 76.56 181 ILE A C 1
ATOM 1486 O O . ILE A 1 181 ? 19.064 -14.779 -1.319 1.00 76.56 181 ILE A O 1
ATOM 1490 N N . THR A 1 182 ? 17.295 -16.047 -1.966 1.00 75.12 182 THR A N 1
ATOM 1491 C CA . THR A 1 182 ? 18.029 -16.994 -2.812 1.00 75.12 182 THR A CA 1
ATOM 1492 C C . THR A 1 182 ? 18.537 -16.348 -4.095 1.00 75.12 182 THR A C 1
ATOM 1494 O O . THR A 1 182 ? 19.709 -16.496 -4.427 1.00 75.12 182 THR A O 1
ATOM 1497 N N . THR A 1 183 ? 17.677 -15.633 -4.814 1.00 77.19 183 THR A N 1
ATOM 1498 C CA . THR A 1 183 ? 17.977 -15.125 -6.161 1.00 77.19 183 THR A CA 1
ATOM 1499 C C . THR A 1 183 ? 18.523 -13.702 -6.151 1.00 77.19 183 THR A C 1
ATOM 1501 O O . THR A 1 183 ? 19.151 -13.291 -7.119 1.00 77.19 183 THR A O 1
ATOM 1504 N N . LYS A 1 184 ? 18.299 -12.950 -5.063 1.00 73.75 184 LYS A N 1
ATOM 1505 C CA . LYS A 1 184 ? 18.507 -11.492 -4.983 1.00 73.75 184 LYS A CA 1
ATOM 1506 C C . LYS A 1 184 ? 17.624 -10.679 -5.932 1.00 73.75 184 LYS A C 1
ATOM 1508 O O . LYS A 1 184 ? 17.820 -9.473 -6.047 1.00 73.75 184 LYS A O 1
ATOM 1513 N N . TYR A 1 185 ? 16.627 -11.308 -6.549 1.00 72.19 185 TYR A N 1
ATOM 1514 C CA . TYR A 1 185 ? 15.626 -10.652 -7.374 1.00 72.19 185 TYR A CA 1
ATOM 1515 C C . TYR A 1 185 ? 14.265 -10.738 -6.703 1.00 72.19 185 TYR A C 1
ATOM 1517 O O . TYR A 1 185 ? 13.936 -11.729 -6.054 1.00 72.19 185 TYR A O 1
ATOM 1525 N N . LEU A 1 186 ? 13.466 -9.686 -6.866 1.00 73.94 186 LEU A N 1
ATOM 1526 C CA . LEU A 1 186 ? 12.083 -9.740 -6.436 1.00 73.94 186 LEU A CA 1
ATOM 1527 C C . LEU A 1 186 ? 11.310 -10.671 -7.384 1.00 73.94 186 LEU A C 1
ATOM 1529 O O . LEU A 1 186 ? 11.319 -10.421 -8.598 1.00 73.94 186 LEU A O 1
ATOM 1533 N N . PRO A 1 187 ? 10.674 -11.729 -6.857 1.00 82.81 187 PRO A N 1
ATOM 1534 C CA . PRO A 1 187 ? 9.880 -12.630 -7.673 1.00 82.81 187 PRO A CA 1
ATOM 1535 C C . PRO A 1 187 ? 8.601 -11.955 -8.154 1.00 82.81 187 PRO A C 1
ATOM 1537 O O . PRO A 1 187 ? 8.189 -10.908 -7.646 1.00 82.81 187 PRO A O 1
ATOM 1540 N N . GLN A 1 188 ? 7.948 -12.582 -9.127 1.00 86.50 188 GLN A N 1
ATOM 1541 C CA . GLN A 1 188 ? 6.627 -12.143 -9.547 1.00 86.50 188 GLN A CA 1
ATOM 1542 C C . GLN A 1 188 ? 5.627 -12.300 -8.392 1.00 86.50 188 GLN A C 1
ATOM 1544 O O . GLN A 1 188 ? 5.639 -13.295 -7.665 1.00 86.50 188 GLN A O 1
ATOM 1549 N N . GLY A 1 189 ? 4.750 -11.309 -8.231 1.00 89.12 189 GLY A N 1
ATOM 1550 C CA . GLY A 1 189 ? 3.659 -11.392 -7.270 1.00 89.12 189 GLY A CA 1
ATOM 1551 C C . GLY A 1 189 ? 2.649 -12.480 -7.640 1.00 89.12 189 GLY A C 1
ATOM 1552 O O . GLY A 1 189 ? 2.554 -12.931 -8.781 1.00 89.12 189 GLY A O 1
ATOM 1553 N N . SER A 1 190 ? 1.857 -12.900 -6.660 1.00 95.56 190 SER A N 1
ATOM 1554 C CA . SER A 1 190 ? 0.762 -13.841 -6.869 1.00 95.56 190 SER A CA 1
ATOM 1555 C C . SER A 1 190 ? -0.402 -13.512 -5.943 1.00 95.56 190 SER A C 1
ATOM 1557 O O . SER A 1 190 ? -0.226 -12.897 -4.889 1.00 95.56 190 SER A O 1
ATOM 1559 N N . GLN A 1 191 ? -1.607 -13.952 -6.313 1.00 97.69 191 GLN A N 1
ATOM 1560 C CA . GLN A 1 191 ? -2.775 -13.780 -5.447 1.00 97.69 191 GLN A CA 1
ATOM 1561 C C . GLN A 1 191 ? -2.606 -14.522 -4.120 1.00 97.69 191 GLN A C 1
ATOM 1563 O O . GLN A 1 191 ? -3.012 -14.008 -3.085 1.00 97.69 191 GLN A O 1
ATOM 1568 N N . SER A 1 192 ? -1.966 -15.697 -4.115 1.00 97.81 192 SER A N 1
ATOM 1569 C CA . SER A 1 192 ? -1.705 -16.435 -2.875 1.00 97.81 192 SER A CA 1
ATOM 1570 C C . SER A 1 192 ? -0.747 -15.683 -1.950 1.00 97.81 192 SER A C 1
ATOM 1572 O O . SER A 1 192 ? -1.000 -15.620 -0.747 1.00 97.81 192 SER A O 1
ATOM 1574 N N . ALA A 1 193 ? 0.295 -15.055 -2.503 1.00 96.25 193 ALA A N 1
ATOM 1575 C CA . ALA A 1 193 ? 1.215 -14.233 -1.725 1.00 96.25 193 ALA A CA 1
ATOM 1576 C C . ALA A 1 193 ? 0.507 -13.001 -1.141 1.00 96.25 193 ALA A C 1
ATOM 1578 O O . ALA A 1 193 ? 0.660 -12.698 0.042 1.00 96.25 193 ALA A O 1
ATOM 1579 N N . ASP A 1 194 ? -0.338 -12.337 -1.932 1.00 98.00 194 ASP A N 1
ATOM 1580 C CA . ASP A 1 194 ? -1.162 -11.231 -1.446 1.00 98.00 194 ASP A CA 1
ATOM 1581 C C . ASP A 1 194 ? -2.125 -11.657 -0.332 1.00 98.00 194 ASP A C 1
ATOM 1583 O O . ASP A 1 194 ? -2.340 -10.893 0.605 1.00 98.00 194 ASP A O 1
ATOM 1587 N N . MET A 1 195 ? -2.711 -12.857 -0.412 1.00 98.38 195 MET A N 1
ATOM 1588 C CA . MET A 1 195 ? -3.613 -13.371 0.624 1.00 98.38 195 MET A CA 1
ATOM 1589 C C . MET A 1 195 ? -2.888 -13.615 1.950 1.00 98.38 195 MET A C 1
ATOM 1591 O O . MET A 1 195 ? -3.452 -13.342 3.012 1.00 98.38 195 MET A O 1
ATOM 1595 N N . TYR A 1 196 ? -1.633 -14.072 1.911 1.00 97.56 196 TYR A N 1
ATOM 1596 C CA . TYR A 1 196 ? -0.794 -14.126 3.108 1.00 97.56 196 TYR A CA 1
ATOM 1597 C C . TYR A 1 196 ? -0.562 -12.719 3.673 1.00 97.56 196 TYR A C 1
ATOM 1599 O O . TYR A 1 196 ? -0.833 -12.469 4.851 1.00 97.56 196 TYR A O 1
ATOM 1607 N N . SER A 1 197 ? -0.119 -11.784 2.828 1.00 96.69 197 SER A N 1
ATOM 1608 C CA . SER A 1 197 ? 0.154 -10.403 3.237 1.00 96.69 197 SER A CA 1
ATOM 1609 C C . SER A 1 197 ? -1.102 -9.698 3.763 1.00 96.69 197 SER A C 1
ATOM 1611 O O . SER A 1 197 ? -1.027 -8.927 4.720 1.00 96.69 197 SER A O 1
ATOM 1613 N N . LEU A 1 198 ? -2.278 -10.009 3.209 1.00 98.31 198 LEU A N 1
ATOM 1614 C CA . LEU A 1 198 ? -3.572 -9.565 3.721 1.00 98.31 198 LEU A CA 1
ATOM 1615 C C . LEU A 1 198 ? -3.787 -10.069 5.148 1.00 98.31 198 LEU A C 1
ATOM 1617 O O . LEU A 1 198 ? -4.148 -9.279 6.013 1.00 98.31 198 LEU A O 1
ATOM 1621 N N . GLY A 1 199 ? -3.541 -11.355 5.411 1.00 97.44 199 GLY A N 1
ATOM 1622 C CA . GLY A 1 199 ? -3.622 -11.922 6.757 1.00 97.44 199 GLY A CA 1
ATOM 1623 C C . GLY A 1 199 ? -2.741 -11.171 7.758 1.00 97.44 199 GLY A C 1
ATOM 1624 O O . GLY A 1 199 ? -3.204 -10.825 8.846 1.00 97.44 199 GLY A O 1
ATOM 1625 N N . MET A 1 200 ? -1.512 -10.833 7.358 1.00 95.06 200 MET A N 1
ATOM 1626 C CA . MET A 1 200 ? -0.585 -10.044 8.178 1.00 95.06 200 MET A CA 1
ATOM 1627 C C . MET A 1 200 ? -1.109 -8.626 8.435 1.00 95.06 200 MET A C 1
ATOM 1629 O O . MET A 1 200 ? -1.178 -8.197 9.586 1.00 95.06 200 MET A O 1
ATOM 1633 N N . VAL A 1 201 ? -1.551 -7.912 7.396 1.00 96.44 201 VAL A N 1
ATOM 1634 C CA . VAL A 1 201 ? -2.131 -6.567 7.541 1.00 96.44 201 VAL A CA 1
ATOM 1635 C C . VAL A 1 201 ? -3.364 -6.591 8.447 1.00 96.44 201 VAL A C 1
ATOM 1637 O O . VAL A 1 201 ? -3.473 -5.776 9.363 1.00 96.44 201 VAL A O 1
ATOM 1640 N N . LEU A 1 202 ? -4.275 -7.546 8.244 1.00 97.19 202 LEU A N 1
ATOM 1641 C CA . LEU A 1 202 ? -5.485 -7.690 9.054 1.00 97.19 202 LEU A CA 1
ATOM 1642 C C . LEU A 1 202 ? -5.160 -7.998 10.516 1.00 97.19 202 LEU A C 1
ATOM 1644 O O . LEU A 1 202 ? -5.769 -7.403 11.404 1.00 97.19 202 LEU A O 1
ATOM 1648 N N . TYR A 1 203 ? -4.187 -8.872 10.777 1.00 94.69 203 TYR A N 1
ATOM 1649 C CA . TYR A 1 203 ? -3.704 -9.137 12.129 1.00 94.69 203 TYR A CA 1
ATOM 1650 C C . TYR A 1 203 ? -3.261 -7.840 12.813 1.00 94.69 203 TYR A C 1
ATOM 1652 O O . TYR A 1 203 ? -3.746 -7.500 13.892 1.00 94.69 203 TYR A O 1
ATOM 1660 N N . GLN A 1 204 ? -2.417 -7.049 12.154 1.00 93.25 204 GLN A N 1
ATOM 1661 C CA . GLN A 1 204 ? -1.920 -5.809 12.742 1.00 93.25 204 GLN A CA 1
ATOM 1662 C C . GLN A 1 204 ? -3.029 -4.762 12.936 1.00 93.25 204 GLN A C 1
ATOM 1664 O O . GLN A 1 204 ? -3.070 -4.105 13.975 1.00 93.25 204 GLN A O 1
ATOM 1669 N N . VAL A 1 205 ? -3.973 -4.634 11.995 1.00 95.19 205 VAL A N 1
ATOM 1670 C CA . VAL A 1 205 ? -5.134 -3.730 12.122 1.00 95.19 205 VAL A CA 1
ATOM 1671 C C . VAL A 1 205 ? -6.011 -4.117 13.315 1.00 95.19 205 VAL A C 1
ATOM 1673 O O . VAL A 1 205 ? -6.423 -3.255 14.100 1.00 95.19 205 VAL A O 1
ATOM 1676 N N . LEU A 1 206 ? -6.313 -5.410 13.455 1.00 92.88 206 LEU A N 1
ATOM 1677 C CA . LEU A 1 206 ? -7.261 -5.906 14.447 1.00 92.88 206 LEU A CA 1
ATOM 1678 C C . LEU A 1 206 ? -6.656 -6.011 15.848 1.00 92.88 206 LEU A C 1
ATOM 1680 O O . LEU A 1 206 ? -7.389 -5.797 16.814 1.00 92.88 206 LEU A O 1
ATOM 1684 N N . PHE A 1 207 ? -5.363 -6.308 15.971 1.00 90.12 207 PHE A N 1
ATOM 1685 C CA . PHE A 1 207 ? -4.703 -6.512 17.264 1.00 90.12 207 PHE A CA 1
ATOM 1686 C C . PHE A 1 207 ? -3.771 -5.365 17.678 1.00 90.12 207 PHE A C 1
ATOM 1688 O O . PHE A 1 207 ? -3.366 -5.329 18.834 1.00 90.12 207 PHE A O 1
ATOM 1695 N N . LYS A 1 208 ? -3.474 -4.404 16.785 1.00 87.56 208 LYS A N 1
ATOM 1696 C CA . LYS A 1 208 ? -2.499 -3.313 17.012 1.00 87.56 208 LYS A CA 1
ATOM 1697 C C . LYS A 1 208 ? -1.170 -3.826 17.550 1.00 87.56 208 LYS A C 1
ATOM 1699 O O . LYS A 1 208 ? -0.623 -3.310 18.521 1.00 87.56 208 LYS A O 1
ATOM 1704 N N . ALA A 1 209 ? -0.668 -4.870 16.915 1.00 84.75 209 ALA A N 1
ATOM 1705 C CA . ALA A 1 209 ? 0.545 -5.522 17.347 1.00 84.75 209 ALA A CA 1
ATOM 1706 C C . ALA A 1 209 ? 1.496 -5.716 16.171 1.00 84.75 209 ALA A C 1
ATOM 1708 O O . ALA A 1 209 ? 1.078 -5.724 15.011 1.00 84.75 209 ALA A O 1
ATOM 1709 N N . GLU A 1 210 ? 2.787 -5.820 16.465 1.00 80.25 210 GLU A N 1
ATOM 1710 C CA . GLU A 1 210 ? 3.788 -6.069 15.434 1.00 80.25 210 GLU A CA 1
ATOM 1711 C C . GLU A 1 210 ? 3.691 -7.508 14.901 1.00 80.25 210 GLU A C 1
ATOM 1713 O O . GLU A 1 210 ? 3.237 -8.407 15.620 1.00 80.25 210 GLU A O 1
ATOM 1718 N N . PRO A 1 211 ? 4.128 -7.759 13.652 1.00 76.75 211 PRO A N 1
ATOM 1719 C CA . PRO A 1 211 ? 4.205 -9.109 13.113 1.00 76.75 211 PRO A CA 1
ATOM 1720 C C . PRO A 1 211 ? 4.962 -10.036 14.068 1.00 76.75 211 PRO A C 1
ATOM 1722 O O . PRO A 1 211 ? 6.081 -9.733 14.475 1.00 76.75 211 PRO A O 1
ATOM 1725 N N . PHE A 1 212 ? 4.364 -11.181 14.401 1.00 77.25 212 PHE A N 1
ATOM 1726 C CA . PHE A 1 212 ? 4.976 -12.203 15.257 1.00 77.25 212 PHE A CA 1
ATOM 1727 C C . PHE A 1 212 ? 5.342 -11.746 16.682 1.00 77.25 212 PHE A C 1
ATOM 1729 O O . PHE A 1 212 ? 6.211 -12.367 17.301 1.00 77.25 212 PHE A O 1
ATOM 1736 N N . HIS A 1 213 ? 4.685 -10.713 17.228 1.00 71.75 213 HIS A N 1
ATOM 1737 C CA . HIS A 1 213 ? 4.983 -10.199 18.575 1.00 71.75 213 HIS A CA 1
ATOM 1738 C C . HIS A 1 213 ? 4.930 -11.281 19.671 1.00 71.75 213 HIS A C 1
ATOM 1740 O O . HIS A 1 213 ? 5.619 -11.187 20.685 1.00 71.75 213 HIS A O 1
ATOM 1746 N N . GLU A 1 214 ? 4.129 -12.325 19.457 1.00 67.81 214 GLU A N 1
ATOM 1747 C CA . GLU A 1 214 ? 3.926 -13.447 20.375 1.00 67.81 214 GLU A CA 1
ATOM 1748 C C . GLU A 1 214 ? 5.206 -14.251 20.632 1.00 67.81 214 GLU A C 1
ATOM 1750 O O . GLU A 1 214 ? 5.364 -14.823 21.704 1.00 67.81 214 GLU A O 1
ATOM 1755 N N . ARG A 1 215 ? 6.168 -14.250 19.699 1.00 63.03 215 ARG A N 1
ATOM 1756 C CA . ARG A 1 215 ? 7.439 -14.982 19.859 1.00 63.03 215 ARG A CA 1
ATOM 1757 C C . ARG A 1 215 ? 8.343 -14.406 20.948 1.00 63.03 215 ARG A C 1
ATOM 1759 O O . ARG A 1 215 ? 9.250 -15.092 21.405 1.00 63.03 215 ARG A O 1
ATOM 1766 N N . ASN A 1 216 ? 8.097 -13.164 21.355 1.00 56.88 216 ASN A N 1
ATOM 1767 C CA . ASN A 1 216 ? 8.809 -12.519 22.455 1.00 56.88 216 ASN A CA 1
ATOM 1768 C C . ASN A 1 216 ? 8.112 -12.744 23.809 1.00 56.88 216 ASN A C 1
ATOM 1770 O O . ASN A 1 216 ? 8.611 -12.288 24.837 1.00 56.88 216 ASN A O 1
ATOM 1774 N N . ILE A 1 217 ? 6.964 -13.433 23.828 1.00 57.47 217 ILE A N 1
ATOM 1775 C CA . ILE A 1 217 ? 6.208 -13.738 25.041 1.00 57.47 217 ILE A CA 1
ATOM 1776 C C . ILE A 1 217 ? 6.664 -15.107 25.559 1.00 57.47 217 ILE A C 1
ATOM 1778 O O . ILE A 1 217 ? 6.550 -16.123 24.876 1.00 57.47 217 ILE A O 1
ATOM 1782 N N . SER A 1 218 ? 7.199 -15.138 26.781 1.00 46.75 218 SER A N 1
ATOM 1783 C CA . SER A 1 218 ? 7.553 -16.389 27.459 1.00 46.75 218 SER A CA 1
ATOM 1784 C C . SER A 1 218 ? 6.310 -17.284 27.618 1.00 46.75 218 SER A C 1
ATOM 1786 O O . SER A 1 218 ? 5.265 -16.784 28.043 1.00 46.75 218 SER A O 1
ATOM 1788 N N . PRO A 1 219 ? 6.407 -18.607 27.371 1.00 52.00 219 PRO A N 1
ATOM 1789 C CA . PRO A 1 219 ? 5.272 -19.537 27.417 1.00 52.00 219 PRO A CA 1
ATOM 1790 C C . PRO A 1 219 ? 4.590 -19.660 28.792 1.00 52.00 219 PRO A C 1
ATOM 1792 O O . PRO A 1 219 ? 3.579 -20.347 28.912 1.00 52.00 219 PRO A O 1
ATOM 1795 N N . ASN A 1 220 ? 5.108 -18.996 29.831 1.00 44.50 220 ASN A N 1
ATOM 1796 C CA . ASN A 1 220 ? 4.569 -19.056 31.187 1.00 44.50 220 ASN A CA 1
ATOM 1797 C C . ASN A 1 220 ? 3.628 -17.897 31.574 1.00 44.50 220 ASN A C 1
ATOM 1799 O O . ASN A 1 220 ? 3.112 -17.901 32.692 1.00 44.50 220 ASN A O 1
ATOM 1803 N N . SER A 1 221 ? 3.347 -16.924 30.697 1.00 43.88 221 SER A N 1
ATOM 1804 C CA . SER A 1 221 ? 2.287 -15.940 30.971 1.00 43.88 221 SER A CA 1
ATOM 1805 C C . SER A 1 221 ? 0.944 -16.468 30.465 1.00 43.88 221 SER A C 1
ATOM 1807 O O . SER A 1 221 ? 0.612 -16.351 29.285 1.00 43.88 221 SER A O 1
ATOM 1809 N N . LYS A 1 222 ? 0.163 -17.080 31.359 1.00 37.31 222 LYS A N 1
ATOM 1810 C CA . LYS A 1 222 ? -1.228 -17.454 31.075 1.00 37.31 222 LYS A CA 1
ATOM 1811 C C . LYS A 1 222 ? -2.025 -16.218 30.632 1.00 37.31 222 LYS A C 1
ATOM 1813 O O . LYS A 1 222 ? -2.006 -15.203 31.316 1.00 37.31 222 LYS A O 1
ATOM 1818 N N . SER A 1 223 ? -2.701 -16.365 29.491 1.00 40.53 223 SER A N 1
ATOM 1819 C CA . SER A 1 223 ? -3.782 -15.548 28.919 1.00 40.53 223 SER A CA 1
ATOM 1820 C C . SER A 1 223 ? -4.231 -14.322 29.726 1.00 40.53 223 SER A C 1
ATOM 1822 O O . SER A 1 223 ? -5.007 -14.464 30.670 1.00 40.53 223 SER A O 1
ATOM 1824 N N . THR A 1 224 ? -3.925 -13.130 29.209 1.00 34.00 224 THR A N 1
ATOM 1825 C CA . THR A 1 224 ? -4.762 -11.944 29.430 1.00 34.00 224 THR A CA 1
ATOM 1826 C C . THR A 1 224 ? -4.905 -11.179 28.116 1.00 34.00 224 THR A C 1
ATOM 1828 O O . THR A 1 224 ? -4.113 -10.297 27.793 1.00 34.00 224 THR A O 1
ATOM 1831 N N . TYR A 1 225 ? -5.953 -11.490 27.349 1.00 40.38 225 TYR A N 1
ATOM 1832 C CA . TYR A 1 225 ? -6.521 -10.532 26.400 1.00 40.38 225 TYR A CA 1
ATOM 1833 C C . TYR A 1 225 ? -7.213 -9.423 27.200 1.00 40.38 225 TYR A C 1
ATOM 1835 O O . TYR A 1 225 ? -8.430 -9.425 27.320 1.00 40.38 225 TYR A O 1
ATOM 1843 N N . GLN A 1 226 ? -6.431 -8.531 27.811 1.00 35.69 226 GLN A N 1
ATOM 1844 C CA . GLN A 1 226 ? -6.798 -7.178 28.241 1.00 35.69 226 GLN A CA 1
ATOM 1845 C C . GLN A 1 226 ? -5.659 -6.558 29.059 1.00 35.69 226 GLN A C 1
ATOM 1847 O O . GLN A 1 226 ? -5.045 -7.204 29.900 1.00 35.69 226 GLN A O 1
ATOM 1852 N N . SER A 1 227 ? -5.442 -5.263 28.816 1.00 35.72 227 SER A N 1
ATOM 1853 C CA . SER A 1 227 ? -4.653 -4.320 29.618 1.00 35.72 227 SER A CA 1
ATOM 1854 C C . SER A 1 227 ? -3.179 -4.653 29.856 1.00 35.72 227 SER A C 1
ATOM 1856 O O . SER A 1 227 ? -2.862 -5.295 30.845 1.00 35.72 227 SER A O 1
ATOM 1858 N N . VAL A 1 228 ? -2.282 -4.038 29.075 1.00 32.03 228 VAL A N 1
ATOM 1859 C CA . VAL A 1 228 ? -1.082 -3.396 29.642 1.00 32.03 228 VAL A CA 1
ATOM 1860 C C . VAL A 1 228 ? -0.757 -2.148 28.821 1.00 32.03 228 VAL A C 1
ATOM 1862 O O . VAL A 1 228 ? -0.242 -2.220 27.710 1.00 32.03 228 VAL A O 1
ATOM 1865 N N . GLY A 1 229 ? -1.089 -0.989 29.387 1.00 31.80 229 GLY A N 1
ATOM 1866 C CA . GLY A 1 229 ? -0.358 0.232 29.096 1.00 31.80 229 GLY A CA 1
ATOM 1867 C C . GLY A 1 229 ? 0.985 0.215 29.825 1.00 31.80 229 GLY A C 1
ATOM 1868 O O . GLY A 1 229 ? 1.114 -0.425 30.867 1.00 31.80 229 GLY A O 1
ATOM 1869 N N . LYS A 1 230 ? 1.916 1.008 29.287 1.00 31.23 230 LYS A N 1
ATOM 1870 C CA . LYS A 1 230 ? 3.285 1.300 29.744 1.00 31.23 230 LYS A CA 1
ATOM 1871 C C . LYS A 1 230 ? 4.338 0.236 29.438 1.00 31.23 230 LYS A C 1
ATOM 1873 O O . LYS A 1 230 ? 4.546 -0.662 30.241 1.00 31.23 230 LYS A O 1
ATOM 1878 N N . ILE A 1 231 ? 5.130 0.496 28.392 1.00 26.97 231 ILE A N 1
ATOM 1879 C CA . ILE A 1 231 ? 6.594 0.586 28.518 1.00 26.97 231 ILE A CA 1
ATOM 1880 C C . ILE A 1 231 ? 7.058 1.811 27.721 1.00 26.97 231 ILE A C 1
ATOM 1882 O O . ILE A 1 231 ? 6.693 2.001 26.568 1.00 26.97 231 ILE A O 1
ATOM 1886 N N . THR A 1 232 ? 7.816 2.662 28.398 1.00 33.06 232 THR A N 1
ATOM 1887 C CA . THR A 1 232 ? 8.409 3.916 27.936 1.00 33.06 232 THR A CA 1
ATOM 1888 C C . THR A 1 232 ? 9.436 3.705 26.822 1.00 33.06 232 THR A C 1
ATOM 1890 O O . THR A 1 232 ? 10.395 2.961 27.022 1.00 33.06 232 THR A O 1
ATOM 1893 N N . ALA A 1 233 ? 9.318 4.448 25.722 1.00 26.50 233 ALA A N 1
ATOM 1894 C CA . ALA A 1 233 ? 10.461 4.854 24.909 1.00 26.50 233 ALA A CA 1
ATOM 1895 C C . ALA A 1 233 ? 10.139 6.179 24.209 1.00 26.50 233 ALA A C 1
ATOM 1897 O O . ALA A 1 233 ? 9.450 6.216 23.196 1.00 26.50 233 ALA A O 1
ATOM 1898 N N . ASP A 1 234 ? 10.655 7.263 24.781 1.00 28.42 234 ASP A N 1
ATOM 1899 C CA . ASP A 1 234 ? 10.706 8.585 24.166 1.00 28.42 234 ASP A CA 1
ATOM 1900 C C . ASP A 1 234 ? 11.354 8.484 22.776 1.00 28.42 234 ASP A C 1
ATOM 1902 O O . ASP A 1 234 ? 12.545 8.182 22.653 1.00 28.42 234 ASP A O 1
ATOM 1906 N N . ARG A 1 235 ? 10.562 8.690 21.719 1.00 32.44 235 ARG A N 1
ATOM 1907 C CA . ARG A 1 235 ? 11.066 8.981 20.375 1.00 32.44 235 ARG A CA 1
ATOM 1908 C C . ARG A 1 235 ? 10.175 10.013 19.708 1.00 32.44 235 ARG A C 1
ATOM 1910 O O . ARG A 1 235 ? 9.132 9.700 19.145 1.00 32.44 235 ARG A O 1
ATOM 1917 N N . ARG A 1 236 ? 10.668 11.250 19.764 1.00 24.97 236 ARG A N 1
ATOM 1918 C CA . ARG A 1 236 ? 10.225 12.405 18.982 1.00 24.97 236 ARG A CA 1
ATOM 1919 C C . ARG A 1 236 ? 9.839 12.027 17.553 1.00 24.97 236 ARG A C 1
ATOM 1921 O O . ARG A 1 236 ? 10.562 11.292 16.874 1.00 24.97 236 ARG A O 1
ATOM 1928 N N . ALA A 1 237 ? 8.717 12.620 17.150 1.00 33.94 237 ALA A N 1
ATOM 1929 C CA . ALA A 1 237 ? 8.161 12.697 15.811 1.00 33.94 237 ALA A CA 1
ATOM 1930 C C . ALA A 1 237 ? 9.234 12.629 14.716 1.00 33.94 237 ALA A C 1
ATOM 1932 O O . ALA A 1 237 ? 10.174 13.424 14.697 1.00 33.94 237 ALA A O 1
ATOM 1933 N N . SER A 1 238 ? 9.085 11.677 13.796 1.00 29.83 238 SER A N 1
ATOM 1934 C CA . SER A 1 238 ? 9.868 11.648 12.567 1.00 29.83 238 SER A CA 1
ATOM 1935 C C . SER A 1 238 ? 8.947 11.786 11.373 1.00 29.83 238 SER A C 1
ATOM 1937 O O . SER A 1 238 ? 8.094 10.932 11.137 1.00 29.83 238 SER A O 1
ATOM 1939 N N . GLU A 1 239 ? 9.180 12.864 10.636 1.00 29.03 239 GLU A N 1
ATOM 1940 C CA . GLU A 1 239 ? 8.721 13.097 9.278 1.00 29.03 239 GLU A CA 1
ATOM 1941 C C . GLU A 1 239 ? 8.923 11.850 8.413 1.00 29.03 239 GLU A C 1
ATOM 1943 O O . GLU A 1 239 ? 9.941 11.157 8.494 1.00 29.03 239 GLU A O 1
ATOM 1948 N N . SER A 1 240 ? 7.903 11.563 7.612 1.00 30.88 240 SER A N 1
ATOM 1949 C CA . SER A 1 240 ? 7.786 10.379 6.776 1.00 30.88 240 SER A CA 1
ATOM 1950 C C . SER A 1 240 ? 8.923 10.304 5.751 1.00 30.88 240 SER A C 1
ATOM 1952 O O . SER A 1 240 ? 8.956 11.115 4.823 1.00 30.88 240 SER A O 1
ATOM 1954 N N . PRO A 1 241 ? 9.802 9.288 5.795 1.00 28.88 241 PRO A N 1
ATOM 1955 C CA . PRO A 1 241 ? 10.513 8.887 4.610 1.00 28.88 241 PRO A CA 1
ATOM 1956 C C . PRO A 1 241 ? 9.559 7.967 3.852 1.00 28.88 241 PRO A C 1
ATOM 1958 O O . PRO A 1 241 ? 9.355 6.797 4.194 1.00 28.88 241 PRO A O 1
ATOM 1961 N N . ILE A 1 242 ? 8.974 8.518 2.788 1.00 26.77 242 ILE A N 1
ATOM 1962 C CA . ILE A 1 242 ? 8.664 7.753 1.578 1.00 26.77 242 ILE A CA 1
ATOM 1963 C C . ILE A 1 242 ? 9.782 6.716 1.418 1.00 26.77 242 ILE A C 1
ATOM 1965 O O . ILE A 1 242 ? 10.953 7.056 1.606 1.00 26.77 242 ILE A O 1
ATOM 1969 N N . ILE A 1 243 ? 9.455 5.462 1.094 1.00 30.36 243 ILE A N 1
ATOM 1970 C CA . ILE A 1 243 ? 10.474 4.530 0.600 1.00 30.36 243 ILE A CA 1
ATOM 1971 C C . ILE A 1 243 ? 10.997 5.135 -0.700 1.00 30.36 243 ILE A C 1
ATOM 1973 O O . ILE A 1 243 ? 10.510 4.843 -1.786 1.00 30.36 243 ILE A O 1
ATOM 1977 N N . ALA A 1 244 ? 11.961 6.033 -0.601 1.00 29.70 244 ALA A N 1
ATOM 1978 C CA . ALA A 1 244 ? 12.802 6.379 -1.705 1.00 29.70 244 ALA A CA 1
ATOM 1979 C C . ALA A 1 244 ? 13.804 5.232 -1.760 1.00 29.70 244 ALA A C 1
ATOM 1981 O O . ALA A 1 244 ? 14.905 5.307 -1.218 1.00 29.70 244 ALA A O 1
ATOM 1982 N N . LEU A 1 245 ? 13.419 4.153 -2.440 1.00 35.78 245 LEU A N 1
ATOM 1983 C CA . LEU A 1 245 ? 14.379 3.510 -3.318 1.00 35.78 245 LEU A CA 1
ATOM 1984 C C . LEU A 1 245 ? 14.862 4.638 -4.236 1.00 35.78 245 LEU A C 1
ATOM 1986 O O . LEU A 1 245 ? 14.213 4.954 -5.230 1.00 35.78 245 LEU A O 1
ATOM 1990 N N . ARG A 1 246 ? 15.919 5.353 -3.820 1.00 41.19 246 ARG A N 1
ATOM 1991 C CA . ARG A 1 246 ? 16.562 6.374 -4.645 1.00 41.19 246 ARG A CA 1
ATOM 1992 C C . ARG A 1 246 ? 17.204 5.609 -5.787 1.00 41.19 246 ARG A C 1
ATOM 1994 O O . ARG A 1 246 ? 18.293 5.055 -5.663 1.00 41.19 246 ARG A O 1
ATOM 2001 N N . LEU A 1 247 ? 16.443 5.472 -6.856 1.00 44.91 247 LEU A N 1
ATOM 2002 C CA . LEU A 1 247 ? 16.849 4.846 -8.095 1.00 44.91 247 LEU A CA 1
ATOM 2003 C C . LEU A 1 247 ? 17.178 5.981 -9.048 1.00 44.91 247 LEU A C 1
ATOM 2005 O O . LEU A 1 247 ? 16.377 6.898 -9.199 1.00 44.91 247 LEU A O 1
ATOM 2009 N N . GLN A 1 248 ? 18.351 5.939 -9.661 1.00 42.78 248 GLN A N 1
ATOM 2010 C CA . GLN A 1 248 ? 18.731 6.872 -10.713 1.00 42.78 248 GLN A CA 1
ATOM 2011 C C . GLN A 1 248 ? 18.607 6.195 -12.074 1.00 42.78 248 GLN A C 1
ATOM 2013 O O . GLN A 1 248 ? 18.833 4.988 -12.188 1.00 42.78 248 GLN A O 1
ATOM 2018 N N . ALA A 1 249 ? 18.280 6.964 -13.110 1.00 48.06 249 ALA A N 1
ATOM 2019 C CA . ALA A 1 249 ? 18.416 6.512 -14.488 1.00 48.06 249 ALA A CA 1
ATOM 2020 C C . ALA A 1 249 ? 19.866 6.074 -14.744 1.00 48.06 249 ALA A C 1
ATOM 2022 O O . ALA A 1 249 ? 20.816 6.715 -14.279 1.00 48.06 249 ALA A O 1
ATOM 2023 N N . ALA A 1 250 ? 20.055 4.983 -15.481 1.00 46.28 250 ALA A N 1
ATOM 2024 C CA . ALA A 1 250 ? 21.389 4.631 -15.942 1.00 46.28 250 ALA A CA 1
ATOM 2025 C C . ALA A 1 250 ? 21.923 5.709 -16.899 1.00 46.28 250 ALA A C 1
ATOM 2027 O O . ALA A 1 250 ? 21.184 6.278 -17.697 1.00 46.28 250 ALA A O 1
ATOM 2028 N N . ALA A 1 251 ? 23.223 6.003 -16.818 1.00 47.62 251 ALA A N 1
ATOM 2029 C CA . ALA A 1 251 ? 23.879 6.897 -17.765 1.00 47.62 251 ALA A CA 1
ATOM 2030 C C . ALA A 1 251 ? 23.935 6.220 -19.147 1.00 47.62 251 ALA A C 1
ATOM 2032 O O . ALA A 1 251 ? 24.822 5.409 -19.410 1.00 47.62 251 ALA A O 1
ATOM 2033 N N . GLY A 1 252 ? 22.950 6.533 -19.983 1.00 47.22 252 GLY A N 1
ATOM 2034 C CA . GLY A 1 252 ? 22.793 6.067 -21.355 1.00 47.22 252 GLY A CA 1
ATOM 2035 C C . GLY A 1 252 ? 21.390 6.429 -21.832 1.00 47.22 252 GLY A C 1
ATOM 2036 O O . GLY A 1 252 ? 20.421 5.996 -21.226 1.00 47.22 252 GLY A O 1
ATOM 2037 N N . ASP A 1 253 ? 21.311 7.244 -22.881 1.00 40.56 253 ASP A N 1
ATOM 2038 C CA . ASP A 1 253 ? 20.093 7.648 -23.601 1.00 40.56 253 ASP A CA 1
ATOM 2039 C C . ASP A 1 253 ? 19.259 8.802 -23.011 1.00 40.56 253 ASP A C 1
ATOM 2041 O O . ASP A 1 253 ? 18.044 8.737 -22.852 1.00 40.56 253 ASP A O 1
ATOM 2045 N N . LEU A 1 254 ? 19.924 9.947 -22.822 1.00 37.88 254 LEU A N 1
ATOM 2046 C CA . LEU A 1 254 ? 19.312 11.276 -22.981 1.00 37.88 254 LEU A CA 1
ATOM 2047 C C . LEU A 1 254 ? 19.677 11.839 -24.365 1.00 37.88 254 LEU A C 1
ATOM 2049 O O . LEU A 1 254 ? 20.333 12.869 -24.479 1.00 37.88 254 LEU A O 1
ATOM 2053 N N . VAL A 1 255 ? 19.293 11.133 -25.431 1.00 37.75 255 VAL A N 1
ATOM 2054 C CA . VAL A 1 255 ? 19.197 11.714 -26.779 1.00 37.75 255 VAL A CA 1
ATOM 2055 C C . VAL A 1 255 ? 17.974 11.123 -27.470 1.00 37.75 255 VAL A C 1
ATOM 2057 O O . VAL A 1 255 ? 18.043 10.029 -28.028 1.00 37.75 255 VAL A O 1
ATOM 2060 N N . ARG A 1 256 ? 16.867 11.866 -27.429 1.00 32.28 256 ARG A N 1
ATOM 2061 C CA . ARG A 1 256 ? 15.949 12.104 -28.552 1.00 32.28 256 ARG A CA 1
ATOM 2062 C C . ARG A 1 256 ? 14.942 13.181 -28.178 1.00 32.28 256 ARG A C 1
ATOM 2064 O O . ARG A 1 256 ? 14.316 13.046 -27.107 1.00 32.28 256 ARG A O 1
#

Secondary structure (DSSP, 8-state):
-TT---TTBPPEEEEEE-TT-BEEEEE---TT-BHHHHHS-TT----HHHHHHHHHHHHHHHHHHHHSTT---SS--GGGEEE-TTS-EEE--TTHHHHHHHHHHTTSEEE---------------PPP--------------THHHHHHHHHHHHHHHHHHHHHHHHHHTS-HHHHHHHHHHSSPPPP-HHHHHHHHHHHHHHHHH---TTGGGGS-TTS----S--------------------EEEPSS----

Radius of gyration: 24.6 Å; chains: 1; bounding box: 78×60×60 Å

Sequence (256 aa):
LKLIENENLNKFYGICFNQQNEFVVLWVLCQRGSLEDVLFNEELKISRNFQVSFAKDVVKGLYFIHTSLIKYHGFLCLQNCLVDSNWNVKLTNFVTEEVVADKLRHNELRYHTVKPPTSKKKKGKKEKEVVEKGSDESDNEVSDESDNVLEQQQRSMLEKSDKNATKKYIQQAPEIIRELITTKYLPQGSQSADMYSLGMVLYQVLFKAEPFHERNISPNSKSTYQSVGKITADRRASESPIIALRLQAAAGDLVR

Organism: Bursaphelenchus xylophilus (NCBI:txid6326)

pLDDT: mean 70.69, std 26.48, range [24.64, 98.81]

Foldseek 3Di:
DQPDDDPLAWHWDDWDADPQQWIDTDTDDAPQAFQLSQLPDPVHDDDLVLLVQALVSLVVQQVCCCPDPVNGQLQDARNQWGQHPVSHTHGHNRCVQVVVLVCVVVLQKDQPDPDDPPPPPPPDDDDDDDDDDDDDDDDDDDDPPPVVVVVVVVVVVVVVLVVVVVLSCLLWDPVQVVCCVVVVGRDDGHSVRRVSSSVLRSCCSNVVDGVPNCVVPDPPDPDDPDDDDDDDDDDDDDDDDDSPSRMGGRPDDPDD

InterPro domains:
  IPR000719 Protein kinase domain [PS50011] (1-256)
  IPR001245 Serine-threonine/tyrosine-protein kinase, catalytic domain [PF07714] (2-100)
  IPR011009 Protein kinase-like domain superfamily [SSF56112] (2-217)
  IPR050401 Cyclic nucleotide synthase [PTHR11920] (3-233)